Protein AF-A0A2V7RYQ0-F1 (afdb_monomer_lite)

Secondary structure (DSSP, 8-state):
-HHHH--EEEETTEEEE-TT--PPBHHHHHHHHT-HHHHHHTHHHHHHHHHHHTSPPPSS--EEEETTEEEE-TTB--S-S--SHHHHHH-HHHHHHHHHHHHHTT-GGG-HHHHHHHHHHHHTB-TTS-B--SS--SS-----GGGTTTS-S-S---GGGGGHHHHHHHHHHHHHTT------

pLDDT: mean 89.02, std 8.84, range [55.78, 97.0]

Structure (mmCIF, N/CA/C/O backbone):
data_AF-A0A2V7RYQ0-F1
#
_entry.id   AF-A0A2V7RYQ0-F1
#
loop_
_atom_site.group_PDB
_atom_site.id
_atom_site.type_symbol
_atom_site.label_atom_id
_atom_site.label_alt_id
_atom_site.label_comp_id
_atom_site.label_asym_id
_atom_site.label_entity_id
_atom_site.label_seq_id
_atom_site.pdbx_PDB_ins_code
_atom_site.Cartn_x
_atom_site.Cartn_y
_atom_site.Cartn_z
_atom_site.occupancy
_atom_site.B_iso_or_equiv
_atom_site.auth_seq_id
_atom_site.auth_comp_id
_atom_site.auth_asym_id
_atom_site.auth_atom_id
_atom_site.pdbx_PDB_model_num
ATOM 1 N N . SER A 1 1 ? -16.270 -11.313 12.997 1.00 60.50 1 SER A N 1
ATOM 2 C CA . SER A 1 1 ? -16.629 -10.659 14.274 1.00 60.50 1 SER A CA 1
ATOM 3 C C . SER A 1 1 ? -17.396 -9.378 13.971 1.00 60.50 1 SER A C 1
ATOM 5 O O . SER A 1 1 ? -17.003 -8.712 13.019 1.00 60.50 1 SER A O 1
ATOM 7 N N . PRO A 1 2 ? -18.445 -9.007 14.729 1.00 67.38 2 PRO A N 1
ATOM 8 C CA . PRO A 1 2 ? -19.157 -7.732 14.559 1.00 67.38 2 PRO A CA 1
ATOM 9 C C . PRO A 1 2 ? -18.231 -6.504 14.612 1.00 67.38 2 PRO A C 1
ATOM 11 O O . PRO A 1 2 ? -18.386 -5.572 13.826 1.00 67.38 2 PRO A O 1
ATOM 14 N N . LEU A 1 3 ? -17.196 -6.551 15.460 1.00 76.25 3 LEU A N 1
ATOM 15 C CA . LEU A 1 3 ? -16.181 -5.496 15.568 1.00 76.25 3 LEU A CA 1
ATOM 16 C C . LEU A 1 3 ? -15.276 -5.388 14.333 1.00 76.25 3 LEU A C 1
ATOM 18 O O . LEU A 1 3 ? -14.666 -4.349 14.130 1.00 76.25 3 LEU A O 1
ATOM 22 N N . ALA A 1 4 ? -15.209 -6.421 13.488 1.00 68.75 4 ALA A N 1
ATOM 23 C CA . ALA A 1 4 ? -14.485 -6.341 12.220 1.00 68.75 4 ALA A CA 1
ATOM 24 C C . ALA A 1 4 ? -15.243 -5.502 11.176 1.00 68.75 4 ALA A C 1
ATOM 26 O O . ALA A 1 4 ? -14.620 -4.909 10.310 1.00 68.75 4 ALA A O 1
ATOM 27 N N . GLN A 1 5 ? -16.578 -5.435 11.263 1.00 71.38 5 GLN A N 1
ATOM 28 C CA . GLN A 1 5 ? -17.409 -4.645 10.344 1.00 71.38 5 GLN A CA 1
ATOM 29 C C . GLN A 1 5 ? -17.643 -3.220 10.856 1.00 71.38 5 GLN A C 1
ATOM 31 O O . GLN A 1 5 ? -17.719 -2.279 10.071 1.00 71.38 5 GLN A O 1
ATOM 36 N N . LYS A 1 6 ? -17.770 -3.049 12.179 1.00 82.81 6 LYS A N 1
ATOM 37 C CA . LYS A 1 6 ? -17.970 -1.744 12.817 1.00 82.81 6 LYS A CA 1
ATOM 38 C C . LYS A 1 6 ? -17.040 -1.600 14.028 1.00 82.81 6 LYS A C 1
ATOM 40 O O . LYS A 1 6 ? -17.477 -1.816 15.157 1.00 82.81 6 LYS A O 1
ATOM 45 N N . PRO A 1 7 ? -15.764 -1.236 13.808 1.00 86.81 7 PRO A N 1
ATOM 46 C CA . PRO A 1 7 ? -14.763 -1.207 14.874 1.00 86.81 7 PRO A CA 1
ATOM 47 C C . PRO A 1 7 ? -14.865 0.025 15.784 1.00 86.81 7 PRO A C 1
ATOM 49 O O . PRO A 1 7 ? -14.178 0.084 16.799 1.00 86.81 7 PRO A O 1
ATOM 52 N N . PHE A 1 8 ? -15.694 1.016 15.438 1.00 91.06 8 PHE A N 1
ATOM 53 C CA . PHE A 1 8 ? -15.772 2.291 16.150 1.00 91.06 8 PHE A CA 1
ATOM 54 C C . PHE A 1 8 ? -16.901 2.341 17.184 1.00 91.06 8 PHE A C 1
ATOM 56 O O . PHE A 1 8 ? -18.050 1.989 16.900 1.00 91.06 8 PHE A O 1
ATOM 63 N N . LEU A 1 9 ? -16.579 2.893 18.351 1.00 91.31 9 LEU A N 1
ATOM 64 C CA . LEU A 1 9 ? -17.488 3.247 19.434 1.00 91.31 9 LEU A CA 1
ATOM 65 C C . LEU A 1 9 ? -17.523 4.767 19.598 1.00 91.31 9 LEU A C 1
ATOM 67 O O . LEU A 1 9 ? -16.533 5.461 19.364 1.00 91.31 9 LEU A O 1
ATOM 71 N N . ARG A 1 10 ? -18.668 5.298 20.028 1.00 91.06 10 ARG A N 1
ATOM 72 C CA . ARG A 1 10 ? -18.802 6.722 20.342 1.00 91.06 10 ARG A CA 1
ATOM 73 C C . ARG A 1 10 ? -18.459 6.959 21.810 1.00 91.06 10 ARG A C 1
ATOM 75 O O . ARG A 1 10 ? -19.122 6.410 22.685 1.00 91.06 10 ARG A O 1
ATOM 82 N N . VAL A 1 11 ? -17.474 7.815 22.071 1.00 88.62 11 VAL A N 1
ATOM 83 C CA . VAL A 1 11 ? -17.105 8.279 23.417 1.00 88.62 11 VAL A CA 1
ATOM 84 C C . VAL A 1 11 ? -17.207 9.801 23.436 1.00 88.62 11 VAL A C 1
ATOM 86 O O . VAL A 1 11 ? -16.431 10.507 22.791 1.00 88.62 11 VAL A O 1
ATOM 89 N N . GLY A 1 12 ? -18.219 10.318 24.136 1.00 87.00 12 GLY A N 1
ATOM 90 C CA . GLY A 1 12 ? -18.562 11.739 24.088 1.00 87.00 12 GLY A CA 1
ATOM 91 C C . GLY A 1 12 ? -18.877 12.191 22.656 1.00 87.00 12 GLY A C 1
ATOM 92 O O . GLY A 1 12 ? -19.824 11.706 22.028 1.00 87.00 12 GLY A O 1
ATOM 93 N N . ASN A 1 13 ? -18.068 13.117 22.135 1.00 86.56 13 ASN A N 1
ATOM 94 C CA . ASN A 1 13 ? -18.220 13.655 20.781 1.00 86.56 13 ASN A CA 1
ATOM 95 C C . ASN A 1 13 ? -17.239 13.066 19.749 1.00 86.56 13 ASN A C 1
ATOM 97 O O . ASN A 1 13 ? -17.195 13.540 18.617 1.00 86.56 13 ASN A O 1
ATOM 101 N N . GLN A 1 14 ? -16.448 12.054 20.115 1.00 87.38 14 GLN A N 1
ATOM 102 C CA . GLN A 1 14 ? -15.476 11.420 19.220 1.00 87.38 14 GLN A CA 1
ATOM 103 C C . GLN A 1 14 ? -15.831 9.954 18.956 1.00 87.38 14 GLN A C 1
ATOM 105 O O . GLN A 1 14 ? -16.448 9.283 19.787 1.00 87.38 14 GLN A O 1
ATOM 110 N N . HIS A 1 15 ? -15.441 9.464 17.779 1.00 92.12 15 HIS A N 1
ATOM 111 C CA . HIS A 1 15 ? -15.461 8.040 17.457 1.00 92.12 15 HIS A CA 1
ATOM 112 C C . HIS A 1 15 ? -14.058 7.485 17.681 1.00 92.12 15 HIS A C 1
ATOM 114 O O . HIS A 1 15 ? -13.100 8.005 17.118 1.00 92.12 15 HIS A O 1
ATOM 120 N N . VAL A 1 16 ? -13.952 6.448 18.504 1.00 93.94 16 VAL A N 1
ATOM 121 C CA . VAL A 1 16 ? -12.692 5.768 18.818 1.00 93.94 16 VAL A CA 1
ATOM 122 C C . VAL A 1 16 ? -12.822 4.295 18.466 1.00 93.94 16 VAL A C 1
ATOM 124 O O . VAL A 1 16 ? -13.919 3.737 18.519 1.00 93.94 16 VAL A O 1
ATOM 127 N N . LEU A 1 17 ? -11.722 3.655 18.099 1.00 93.56 17 LEU A N 1
ATOM 128 C CA . LEU A 1 17 ? -11.678 2.208 17.946 1.00 93.56 17 LEU A CA 1
ATOM 129 C C . LEU A 1 17 ? -11.989 1.548 19.295 1.00 93.56 17 LEU A C 1
ATOM 131 O O . LEU A 1 17 ? -11.486 1.981 20.337 1.00 93.56 17 LEU A O 1
ATOM 135 N N . ALA A 1 18 ? -12.820 0.506 19.270 1.00 90.94 18 ALA A N 1
ATOM 136 C CA . ALA A 1 18 ? -13.069 -0.325 20.440 1.00 90.94 18 ALA A CA 1
ATOM 137 C C . ALA A 1 18 ? -11.752 -0.908 20.969 1.00 90.94 18 ALA A C 1
ATOM 139 O O . ALA A 1 18 ? -10.848 -1.205 20.187 1.00 90.94 18 ALA A O 1
ATOM 140 N N . ALA A 1 19 ? -11.646 -1.100 22.285 1.00 86.56 19 ALA A N 1
ATOM 141 C CA . ALA A 1 19 ? -10.434 -1.654 22.893 1.00 86.56 19 ALA A CA 1
ATOM 142 C C . ALA A 1 19 ? -10.159 -3.085 22.399 1.00 86.56 19 ALA A C 1
ATOM 144 O O . ALA A 1 19 ? -9.016 -3.467 22.170 1.00 86.56 19 ALA A O 1
ATOM 145 N N . GLU A 1 20 ? -11.230 -3.839 22.156 1.00 87.44 20 GLU A N 1
ATOM 146 C CA . GLU A 1 20 ? -11.201 -5.195 21.601 1.00 87.44 20 GLU A CA 1
ATOM 147 C C . GLU A 1 20 ? -11.144 -5.231 20.062 1.00 87.44 20 GLU A C 1
ATOM 149 O O . GLU A 1 20 ? -11.082 -6.312 19.469 1.00 87.44 20 GLU A O 1
ATOM 154 N N . ALA A 1 21 ? -11.151 -4.078 19.382 1.00 89.19 21 ALA A N 1
ATOM 155 C CA . ALA A 1 21 ? -10.884 -4.048 17.950 1.00 89.19 21 ALA A CA 1
ATOM 156 C C . ALA A 1 21 ? -9.391 -4.308 17.707 1.00 89.19 21 ALA A C 1
ATOM 158 O O . ALA A 1 21 ? -8.535 -3.535 18.131 1.00 89.19 21 ALA A O 1
ATOM 159 N N . ALA A 1 22 ? -9.093 -5.381 16.973 1.00 89.31 22 ALA A N 1
ATOM 160 C CA . ALA A 1 22 ? -7.736 -5.781 16.613 1.00 89.31 22 ALA A CA 1
ATOM 161 C C . ALA A 1 22 ? -7.540 -5.785 15.083 1.00 89.31 22 ALA A C 1
ATOM 163 O O . ALA A 1 22 ? -7.357 -6.853 14.491 1.00 89.31 22 ALA A O 1
ATOM 164 N N . PRO A 1 23 ? -7.639 -4.623 14.405 1.00 93.31 23 PRO A N 1
ATOM 165 C CA . PRO A 1 23 ? -7.276 -4.540 12.997 1.00 93.31 23 PRO A CA 1
ATOM 166 C C . PRO A 1 23 ? -5.775 -4.834 12.822 1.00 93.31 23 PRO A C 1
ATOM 168 O O . PRO A 1 23 ? -4.984 -4.581 13.736 1.00 93.31 23 PRO A O 1
ATOM 171 N N . PRO A 1 24 ? -5.356 -5.360 11.661 1.00 95.56 24 PRO A N 1
ATOM 172 C CA . PRO A 1 24 ? -3.949 -5.612 11.397 1.00 95.56 24 PRO A CA 1
ATOM 173 C C . PRO A 1 24 ? -3.160 -4.300 11.411 1.00 95.56 24 PRO A C 1
ATOM 175 O O . PRO A 1 24 ? -3.629 -3.265 10.935 1.00 95.56 24 PRO A O 1
ATOM 178 N N . SER A 1 25 ? -1.935 -4.350 11.925 1.00 95.75 25 SER A N 1
ATOM 179 C CA . SER A 1 25 ? -0.981 -3.257 11.767 1.00 95.75 25 SER A CA 1
ATOM 180 C C . SER A 1 25 ? -0.166 -3.431 10.493 1.00 95.75 25 SER A C 1
ATOM 182 O O . SER A 1 25 ? 0.070 -4.560 10.060 1.00 95.75 25 SER A O 1
ATOM 184 N N . VAL A 1 26 ? 0.354 -2.339 9.935 1.00 95.31 26 VAL A N 1
ATOM 185 C CA . VAL A 1 26 ? 1.302 -2.401 8.813 1.00 95.31 26 VAL A CA 1
ATOM 186 C C . VAL A 1 26 ? 2.512 -3.276 9.157 1.00 95.31 26 VAL A C 1
ATOM 188 O O . VAL A 1 26 ? 2.971 -4.039 8.320 1.00 95.31 26 VAL A O 1
ATOM 191 N N . HIS A 1 27 ? 2.965 -3.274 10.415 1.00 94.56 27 HIS A N 1
ATOM 192 C CA . HIS A 1 27 ? 4.047 -4.141 10.884 1.00 94.56 27 HIS A CA 1
ATOM 193 C C . HIS A 1 27 ? 3.681 -5.628 10.808 1.00 94.56 27 HIS A C 1
ATOM 195 O O . HIS A 1 27 ? 4.487 -6.434 10.344 1.00 94.56 27 HIS A O 1
ATOM 201 N N . ALA A 1 28 ? 2.463 -5.992 11.222 1.00 95.62 28 ALA A N 1
ATOM 202 C CA . ALA A 1 28 ? 1.971 -7.362 11.118 1.00 95.62 28 ALA A CA 1
ATOM 203 C C . ALA A 1 28 ? 1.832 -7.791 9.652 1.00 95.62 28 ALA A C 1
ATOM 205 O O . ALA A 1 28 ? 2.246 -8.894 9.297 1.00 95.62 28 ALA A O 1
ATOM 206 N N . LEU A 1 29 ? 1.317 -6.909 8.788 1.00 96.44 29 LEU A N 1
ATOM 207 C CA . LEU A 1 29 ? 1.247 -7.161 7.348 1.00 96.44 29 LEU A CA 1
ATOM 208 C C . LEU A 1 29 ? 2.640 -7.399 6.760 1.00 96.44 29 LEU A C 1
ATOM 210 O O . LEU A 1 29 ? 2.830 -8.372 6.031 1.00 96.44 29 LEU A O 1
ATOM 214 N N . THR A 1 30 ? 3.614 -6.554 7.105 1.00 95.00 30 THR A N 1
ATOM 215 C CA . THR A 1 30 ? 5.001 -6.691 6.645 1.00 95.00 30 THR A CA 1
ATOM 216 C C . THR A 1 30 ? 5.587 -8.015 7.103 1.00 95.00 30 THR A C 1
ATOM 218 O O . THR A 1 30 ? 6.111 -8.760 6.283 1.00 95.00 30 THR A O 1
ATOM 221 N N . MET A 1 31 ? 5.442 -8.364 8.380 1.00 95.44 31 MET A N 1
ATOM 222 C CA . MET A 1 31 ? 5.911 -9.647 8.902 1.00 95.44 31 MET A CA 1
ATOM 223 C C . MET A 1 31 ? 5.321 -10.828 8.111 1.00 95.44 31 MET A C 1
ATOM 225 O O . MET A 1 31 ? 6.066 -11.674 7.618 1.00 95.44 31 MET A O 1
ATOM 229 N N . LEU A 1 32 ? 3.998 -10.853 7.916 1.00 96.31 32 LEU A N 1
ATOM 230 C CA . LEU A 1 32 ? 3.309 -11.919 7.179 1.00 96.31 32 LEU A CA 1
ATOM 231 C C . LEU A 1 32 ? 3.738 -11.999 5.708 1.00 96.31 32 LEU A C 1
ATOM 233 O O . LEU A 1 32 ? 3.874 -13.095 5.159 1.00 96.31 32 LEU A O 1
ATOM 237 N N . ALA A 1 33 ? 3.988 -10.856 5.067 1.00 95.25 33 ALA A N 1
ATOM 238 C CA . ALA A 1 33 ? 4.446 -10.790 3.681 1.00 95.25 33 ALA A CA 1
ATOM 239 C C . ALA A 1 33 ? 5.768 -11.551 3.463 1.00 95.25 33 ALA A C 1
ATOM 241 O O . ALA A 1 33 ? 5.955 -12.165 2.408 1.00 95.25 33 ALA A O 1
ATOM 242 N N . TYR A 1 34 ? 6.639 -11.582 4.477 1.00 94.19 34 TYR A N 1
ATOM 243 C CA . TYR A 1 34 ? 7.923 -12.291 4.460 1.00 94.19 34 TYR A CA 1
ATOM 244 C C . TYR A 1 34 ? 7.882 -13.698 5.089 1.00 94.19 34 TYR A C 1
ATOM 246 O O . TYR A 1 34 ? 8.918 -14.348 5.190 1.00 94.19 34 TYR A O 1
ATOM 254 N N . MET A 1 35 ? 6.701 -14.217 5.449 1.00 95.50 35 MET A N 1
ATOM 255 C CA . MET A 1 35 ? 6.519 -15.562 6.021 1.00 95.50 35 MET A CA 1
ATOM 256 C C . MET A 1 35 ? 5.681 -16.470 5.096 1.00 95.50 35 MET A C 1
ATOM 258 O O . MET A 1 35 ? 4.524 -16.767 5.392 1.00 95.50 35 MET A O 1
ATOM 262 N N . PRO A 1 36 ? 6.215 -16.925 3.944 1.00 91.88 36 PRO A N 1
ATOM 263 C CA . PRO A 1 36 ? 5.439 -17.679 2.952 1.00 91.88 36 PRO A CA 1
ATOM 264 C C . PRO A 1 36 ? 4.891 -19.021 3.466 1.00 91.88 36 PRO A C 1
ATOM 266 O O . PRO A 1 36 ? 3.776 -19.392 3.100 1.00 91.88 36 PRO A O 1
ATOM 269 N N . LEU A 1 37 ? 5.627 -19.724 4.337 1.00 93.06 37 LEU A N 1
ATOM 270 C CA . LEU A 1 37 ? 5.167 -20.986 4.934 1.00 93.06 37 LEU A CA 1
ATOM 271 C C . LEU A 1 37 ? 3.921 -20.765 5.800 1.00 93.06 37 LEU A C 1
ATOM 273 O O . LEU A 1 37 ? 2.894 -21.393 5.562 1.00 93.06 37 LEU A O 1
ATOM 277 N N . PHE A 1 38 ? 3.964 -19.768 6.691 1.00 93.31 38 PHE A N 1
ATOM 278 C CA . PHE A 1 38 ? 2.822 -19.387 7.527 1.00 93.31 38 PHE A CA 1
ATOM 279 C C . PHE A 1 38 ? 1.582 -19.060 6.686 1.00 93.31 38 PHE A C 1
ATOM 281 O O . PHE A 1 38 ? 0.478 -19.513 6.972 1.00 93.31 38 PHE A O 1
ATOM 288 N N . ARG A 1 39 ? 1.752 -18.293 5.603 1.00 93.62 39 ARG A N 1
ATOM 289 C CA . ARG A 1 39 ? 0.635 -17.936 4.714 1.00 93.62 39 ARG A CA 1
ATOM 290 C C . ARG A 1 39 ? 0.021 -19.147 4.014 1.00 93.62 39 ARG A C 1
ATOM 292 O O . ARG A 1 39 ? -1.182 -19.145 3.771 1.00 93.62 39 ARG A O 1
ATOM 299 N N . THR A 1 40 ? 0.837 -20.150 3.697 1.00 91.50 40 THR A N 1
ATOM 300 C CA . THR A 1 40 ? 0.383 -21.396 3.063 1.00 91.50 40 THR A CA 1
ATOM 301 C C . THR A 1 40 ? -0.418 -22.244 4.052 1.00 91.50 40 THR A C 1
ATOM 303 O O . THR A 1 40 ? -1.485 -22.747 3.711 1.00 91.50 40 THR A O 1
ATOM 306 N N . GLU A 1 41 ? 0.051 -22.342 5.295 1.00 95.62 41 GLU A N 1
ATOM 307 C CA . GLU A 1 41 ? -0.623 -23.081 6.370 1.00 95.62 41 GLU A CA 1
ATOM 308 C C . GLU A 1 41 ? -1.934 -22.407 6.812 1.00 95.62 41 GLU A C 1
ATOM 310 O O . GLU A 1 41 ? -2.907 -23.085 7.142 1.00 95.62 41 GLU A O 1
ATOM 315 N N . HIS A 1 42 ? -2.000 -21.074 6.756 1.00 95.44 42 HIS A N 1
ATOM 316 C CA . HIS A 1 42 ? -3.129 -20.277 7.247 1.00 95.44 42 HIS A CA 1
ATOM 317 C C . HIS A 1 42 ? -3.929 -19.575 6.135 1.00 95.44 42 HIS A C 1
ATOM 319 O O . HIS A 1 42 ? -4.310 -18.409 6.275 1.00 95.44 42 HIS A O 1
ATOM 325 N N . HIS A 1 43 ? -4.221 -20.278 5.037 1.00 93.00 43 HIS A N 1
ATOM 326 C CA . HIS A 1 43 ? -4.927 -19.720 3.872 1.00 93.00 43 HIS A CA 1
ATOM 327 C C . HIS A 1 43 ? -6.271 -19.041 4.213 1.00 93.00 43 HIS A C 1
ATOM 329 O O . HIS A 1 43 ? -6.510 -17.918 3.772 1.00 93.00 43 HIS A O 1
ATOM 335 N N . ASP A 1 44 ? -7.101 -19.641 5.074 1.00 95.62 44 ASP A N 1
ATOM 336 C CA . ASP A 1 44 ? -8.382 -19.055 5.506 1.00 95.62 44 ASP A CA 1
ATOM 337 C C . ASP A 1 44 ? -8.212 -17.693 6.197 1.00 95.62 44 ASP A C 1
ATOM 339 O O . ASP A 1 44 ? -9.008 -16.766 6.015 1.00 95.62 44 ASP A O 1
ATOM 343 N N . ALA A 1 45 ? -7.167 -17.556 7.019 1.00 94.25 45 ALA A N 1
ATOM 344 C CA . ALA A 1 45 ? -6.857 -16.296 7.683 1.00 94.25 45 ALA A CA 1
ATOM 345 C C . ALA A 1 45 ? -6.368 -15.254 6.668 1.00 94.25 45 ALA A C 1
ATOM 347 O O . ALA A 1 45 ? -6.760 -14.088 6.749 1.00 94.25 45 ALA A O 1
ATOM 348 N N . MET A 1 46 ? -5.577 -15.682 5.680 1.00 96.25 46 MET A N 1
ATOM 349 C CA . MET A 1 46 ? -5.122 -14.830 4.582 1.00 96.25 46 MET A CA 1
ATOM 350 C C . MET A 1 46 ? -6.279 -14.345 3.703 1.00 96.25 46 MET A C 1
ATOM 352 O O . MET A 1 46 ? -6.277 -13.188 3.287 1.00 96.25 46 MET A O 1
ATOM 356 N N . ASP A 1 47 ? -7.303 -15.166 3.480 1.00 95.69 47 ASP A N 1
ATOM 357 C CA . ASP A 1 47 ? -8.495 -14.762 2.731 1.00 95.69 47 ASP A CA 1
ATOM 358 C C . ASP A 1 47 ? -9.340 -13.733 3.482 1.00 95.69 47 ASP A C 1
ATOM 360 O O . ASP A 1 47 ? -9.779 -12.740 2.895 1.00 95.69 47 ASP A O 1
ATOM 364 N N . ARG A 1 48 ? -9.513 -13.902 4.797 1.00 94.69 48 ARG A N 1
ATOM 365 C CA . ARG A 1 48 ? -10.165 -12.881 5.636 1.00 94.69 48 ARG A CA 1
ATOM 366 C C . ARG A 1 48 ? -9.365 -11.585 5.662 1.00 94.69 48 ARG A C 1
ATOM 368 O O . ARG A 1 48 ? -9.952 -10.506 5.622 1.00 94.69 48 ARG A O 1
ATOM 375 N N . LEU A 1 49 ? -8.037 -11.682 5.705 1.00 95.69 49 LEU A N 1
ATOM 376 C CA . LEU A 1 49 ? -7.168 -10.515 5.648 1.00 95.69 49 LEU A CA 1
ATOM 377 C C . LEU A 1 49 ? -7.304 -9.788 4.306 1.00 95.69 49 LEU A C 1
ATOM 379 O O . LEU A 1 49 ? -7.466 -8.572 4.290 1.00 95.69 49 LEU A O 1
ATOM 383 N N . HIS A 1 50 ? -7.320 -10.520 3.191 1.00 96.62 50 HIS A N 1
ATOM 384 C CA . HIS A 1 50 ? -7.573 -9.951 1.868 1.00 96.62 50 HIS A CA 1
ATOM 385 C C . HIS A 1 50 ? -8.919 -9.213 1.811 1.00 96.62 50 HIS A C 1
ATOM 387 O O . HIS A 1 50 ? -8.983 -8.081 1.327 1.00 96.62 50 HIS A O 1
ATOM 393 N N . GLN A 1 51 ? -9.982 -9.824 2.345 1.00 95.00 51 GLN A N 1
ATOM 394 C CA . GLN A 1 51 ? -11.304 -9.198 2.427 1.00 95.00 51 GLN A CA 1
ATOM 395 C C . GLN A 1 51 ? -11.292 -7.927 3.280 1.00 95.00 51 GLN A C 1
ATOM 397 O O . GLN A 1 51 ? -11.957 -6.964 2.918 1.00 95.00 51 GLN A O 1
ATOM 402 N N . HIS A 1 52 ? -10.554 -7.907 4.394 1.00 94.31 52 HIS A N 1
ATOM 403 C CA . HIS A 1 52 ? -10.408 -6.722 5.247 1.00 94.31 52 HIS A CA 1
ATOM 404 C C . HIS A 1 52 ? -9.676 -5.589 4.520 1.00 94.31 52 HIS A C 1
ATOM 406 O O . HIS A 1 52 ? -10.171 -4.470 4.465 1.00 94.31 52 HIS A O 1
ATOM 412 N N . LEU A 1 53 ? -8.531 -5.884 3.898 1.00 95.31 53 LEU A N 1
ATOM 413 C CA . LEU A 1 53 ? -7.706 -4.877 3.219 1.00 95.31 53 LEU A CA 1
ATOM 414 C C . LEU A 1 53 ? -8.319 -4.350 1.918 1.00 95.31 53 LEU A C 1
ATOM 416 O O . LEU A 1 53 ? -7.933 -3.282 1.465 1.00 95.31 53 LEU A O 1
ATOM 420 N N . SER A 1 54 ? -9.262 -5.077 1.316 1.00 94.50 54 SER A N 1
ATOM 421 C CA . SER A 1 54 ? -9.949 -4.639 0.092 1.00 94.50 54 SER A CA 1
ATOM 422 C C . SER A 1 54 ? -11.168 -3.749 0.365 1.00 94.50 54 SER A C 1
ATOM 424 O O . SER A 1 54 ? -11.813 -3.286 -0.574 1.00 94.50 54 SER A O 1
ATOM 426 N N . GLN A 1 55 ? -11.530 -3.529 1.632 1.00 92.56 55 GLN A N 1
ATOM 427 C CA . GLN A 1 55 ? -12.646 -2.655 1.994 1.00 92.56 55 GLN A CA 1
ATOM 428 C C . GLN A 1 55 ? -12.266 -1.183 1.860 1.00 92.56 55 GLN A C 1
ATOM 430 O O . GLN A 1 55 ? -11.113 -0.798 2.034 1.00 92.56 55 GLN A O 1
ATOM 435 N N . ALA A 1 56 ? -13.262 -0.337 1.599 1.00 91.38 56 ALA A N 1
ATOM 436 C CA . ALA A 1 56 ? -13.060 1.103 1.592 1.00 91.38 56 ALA A CA 1
ATOM 437 C C . ALA A 1 56 ? -12.600 1.598 2.971 1.00 91.38 56 ALA A C 1
ATOM 439 O O . ALA A 1 56 ? -13.134 1.180 4.001 1.00 91.38 56 ALA A O 1
ATOM 440 N N . LEU A 1 57 ? -11.644 2.529 2.976 1.00 90.25 57 LEU A N 1
ATOM 441 C CA . LEU A 1 57 ? -11.153 3.128 4.207 1.00 90.25 57 LEU A CA 1
ATOM 442 C C . LEU A 1 57 ? -12.298 3.840 4.958 1.00 90.25 57 LEU A C 1
ATOM 444 O O . LEU A 1 57 ? -13.038 4.624 4.348 1.00 90.25 57 LEU A O 1
ATOM 448 N N . PRO A 1 58 ? -12.449 3.621 6.275 1.00 90.38 58 PRO A N 1
ATOM 449 C CA . PRO A 1 58 ? -13.345 4.426 7.090 1.00 90.38 58 PRO A CA 1
ATOM 450 C C . PRO A 1 58 ? -12.971 5.910 7.040 1.00 90.38 58 PRO A C 1
ATOM 452 O O . PRO A 1 58 ? -11.809 6.272 6.880 1.00 90.38 58 PRO A O 1
ATOM 455 N N . ARG A 1 59 ? -13.964 6.786 7.227 1.00 89.19 59 ARG A N 1
ATOM 456 C CA . ARG A 1 59 ? -13.730 8.241 7.311 1.00 89.19 59 ARG A CA 1
ATOM 457 C C . ARG A 1 59 ? -13.142 8.670 8.655 1.00 89.19 59 ARG A C 1
ATOM 459 O O . ARG A 1 59 ? -12.682 9.797 8.780 1.00 89.19 59 ARG A O 1
ATOM 466 N N . GLN A 1 60 ? -13.266 7.822 9.670 1.00 91.56 60 GLN A N 1
ATOM 467 C CA . GLN A 1 60 ? -12.785 8.077 11.018 1.00 91.56 60 GLN A CA 1
ATOM 468 C C . GLN A 1 60 ? -11.312 7.697 11.137 1.00 91.56 60 GLN A C 1
ATOM 470 O O . GLN A 1 60 ? -10.911 6.620 10.696 1.00 91.56 60 GLN A O 1
ATOM 475 N N . ASP A 1 61 ? -10.542 8.550 11.807 1.00 90.81 61 ASP A N 1
ATOM 476 C CA . ASP A 1 61 ? -9.139 8.279 12.093 1.00 90.81 61 ASP A CA 1
ATOM 477 C C . ASP A 1 61 ? -8.979 7.084 13.049 1.00 90.81 61 ASP A C 1
ATOM 479 O O . ASP A 1 61 ? -9.802 6.890 13.956 1.00 90.81 61 ASP A O 1
ATOM 483 N N . PRO A 1 62 ? -7.904 6.289 12.904 1.00 93.25 62 PRO A N 1
ATOM 484 C CA . PRO A 1 62 ? -7.602 5.194 13.813 1.00 93.25 62 PRO A CA 1
ATOM 485 C C . PRO A 1 62 ? -7.098 5.759 15.146 1.00 93.25 62 PRO A C 1
ATOM 487 O O . PRO A 1 62 ? -5.899 5.871 15.377 1.00 93.25 62 PRO A O 1
ATOM 490 N N . VAL A 1 63 ? -8.008 6.143 16.036 1.00 95.31 63 VAL A N 1
ATOM 491 C CA . VAL A 1 63 ? -7.688 6.608 17.393 1.00 95.31 63 VAL A CA 1
ATOM 492 C C . VAL A 1 63 ? -8.242 5.640 18.433 1.00 95.31 63 VAL A C 1
ATOM 494 O O . VAL A 1 63 ? -9.319 5.074 18.251 1.00 95.31 63 VAL A O 1
ATOM 497 N N . GLN A 1 64 ? -7.529 5.452 19.539 1.00 93.25 64 GLN A N 1
ATOM 498 C CA . GLN A 1 64 ? -7.959 4.621 20.667 1.00 93.25 64 GLN A CA 1
ATOM 499 C C . GLN A 1 64 ? -7.985 5.428 21.965 1.00 93.25 64 GLN A C 1
ATOM 501 O O . GLN A 1 64 ? -7.207 6.364 22.151 1.00 93.25 64 GLN A O 1
ATOM 506 N N . LEU A 1 65 ? -8.883 5.057 22.879 1.00 93.06 65 LEU A N 1
ATOM 507 C CA . LEU A 1 65 ? -8.934 5.632 24.218 1.00 93.06 65 LEU A CA 1
ATOM 508 C C . LEU A 1 65 ? -8.025 4.833 25.161 1.00 93.06 65 LEU A C 1
ATOM 510 O O . LEU A 1 65 ? -8.343 3.709 25.542 1.00 93.06 65 LEU A O 1
ATOM 514 N N . CYS A 1 66 ? -6.914 5.432 25.577 1.00 90.62 66 CYS A N 1
ATOM 515 C CA . CYS A 1 66 ? -6.007 4.874 26.576 1.00 90.62 66 CYS A CA 1
ATOM 516 C C . CYS A 1 66 ? -6.258 5.569 27.921 1.00 90.62 66 CYS A C 1
ATOM 518 O O . CYS A 1 66 ? -5.809 6.695 28.164 1.00 90.62 66 CYS A O 1
ATOM 520 N N . GLY A 1 67 ? -7.031 4.918 28.794 1.00 89.06 67 GLY A N 1
ATOM 521 C CA . GLY A 1 67 ? -7.499 5.519 30.043 1.00 89.06 67 GLY A CA 1
ATOM 522 C C . GLY A 1 67 ? -8.439 6.696 29.770 1.00 89.06 67 GLY A C 1
ATOM 523 O O . GLY A 1 67 ? -9.592 6.498 29.405 1.00 89.06 67 GLY A O 1
ATOM 524 N N . LYS A 1 68 ? -7.945 7.928 29.940 1.00 89.06 68 LYS A N 1
ATOM 525 C CA . LYS A 1 68 ? -8.698 9.170 29.662 1.00 89.06 68 LYS A CA 1
ATOM 526 C C . LYS A 1 68 ? -8.207 9.922 28.421 1.00 89.06 68 LYS A C 1
ATOM 528 O O . LYS A 1 68 ? -8.764 10.966 28.093 1.00 89.06 68 LYS A O 1
ATOM 533 N N . LYS A 1 69 ? -7.151 9.437 27.760 1.00 92.81 69 LYS A N 1
ATOM 534 C CA . LYS A 1 69 ? -6.501 10.136 26.647 1.00 92.81 69 LYS A CA 1
ATOM 535 C C . LYS A 1 69 ? -6.786 9.431 25.329 1.00 92.81 69 LYS A C 1
ATOM 537 O O . LYS A 1 69 ? -6.605 8.223 25.217 1.00 92.81 69 LYS A O 1
ATOM 542 N N . VAL A 1 70 ? -7.196 10.207 24.333 1.00 93.94 70 VAL A N 1
ATOM 543 C CA . VAL A 1 70 ? -7.357 9.733 22.958 1.00 93.94 70 VAL A CA 1
ATOM 544 C C . VAL A 1 70 ? -5.991 9.774 22.282 1.00 93.94 70 VAL A C 1
ATOM 546 O O . VAL A 1 70 ? -5.330 10.815 22.272 1.00 93.94 70 VAL A O 1
ATOM 549 N N . MET A 1 71 ? -5.554 8.627 21.774 1.00 94.56 71 MET A N 1
ATOM 550 C CA . MET A 1 71 ? -4.233 8.421 21.190 1.00 94.56 71 MET A CA 1
ATOM 551 C C . MET A 1 71 ? -4.368 7.964 19.733 1.00 94.56 71 MET A C 1
ATOM 553 O O . MET A 1 71 ? -5.141 7.041 19.466 1.00 94.56 71 MET A O 1
ATOM 557 N N . PRO A 1 72 ? -3.636 8.577 18.786 1.00 94.62 72 PRO A N 1
ATOM 558 C CA . PRO A 1 72 ? -3.609 8.117 17.404 1.00 94.62 72 PRO A CA 1
ATOM 559 C C . PRO A 1 72 ? -2.864 6.787 17.282 1.00 94.62 72 PRO A C 1
ATOM 561 O O . PRO A 1 72 ? -1.846 6.570 17.938 1.00 94.62 72 PRO A O 1
ATOM 564 N N . GLN A 1 73 ? -3.359 5.927 16.399 1.00 94.44 73 GLN A N 1
ATOM 565 C CA . GLN A 1 73 ? -2.812 4.614 16.074 1.00 94.44 73 GLN A CA 1
ATOM 566 C C . GLN A 1 73 ? -2.499 4.536 14.568 1.00 94.44 73 GLN A C 1
ATOM 568 O O . GLN A 1 73 ? -3.142 3.783 13.835 1.00 94.44 73 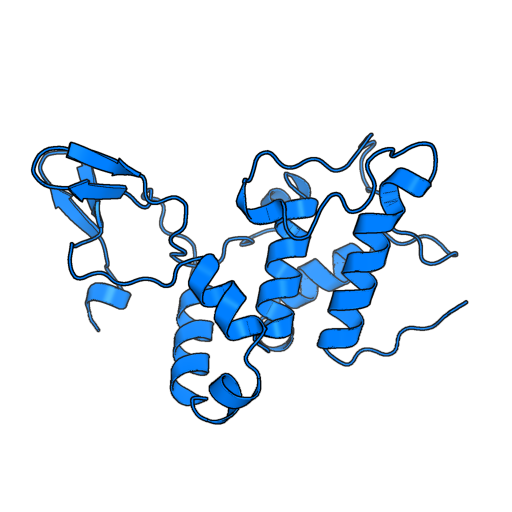GLN A O 1
ATOM 573 N N . PRO A 1 74 ? -1.514 5.315 14.075 1.00 92.50 74 PRO A N 1
ATOM 574 C CA . PRO A 1 74 ? -1.242 5.456 12.638 1.00 92.50 74 PRO A CA 1
ATOM 575 C C . PRO A 1 74 ? -0.764 4.161 11.968 1.00 92.50 74 PRO A C 1
ATOM 577 O O . PRO A 1 74 ? -0.815 4.039 10.752 1.00 92.50 74 PRO A O 1
ATOM 580 N N . HIS A 1 75 ? -0.315 3.187 12.759 1.00 93.62 75 HIS A N 1
ATOM 581 C CA . HIS A 1 75 ? 0.163 1.898 12.275 1.00 93.62 75 HIS A CA 1
ATOM 582 C C . HIS A 1 75 ? -0.967 0.910 11.949 1.00 93.62 75 HIS A C 1
ATOM 584 O O . HIS A 1 75 ? -0.683 -0.142 11.377 1.00 93.62 75 HIS A O 1
ATOM 590 N N . LEU A 1 76 ? -2.213 1.182 12.357 1.00 95.19 76 LEU A N 1
ATOM 591 C CA . LEU A 1 76 ? -3.351 0.291 12.126 1.00 95.19 76 LEU A CA 1
ATOM 592 C C . LEU A 1 76 ? -3.931 0.488 10.728 1.00 95.19 76 LEU A C 1
ATOM 594 O O . LEU A 1 76 ? -4.121 1.611 10.267 1.00 95.19 76 LEU A O 1
ATOM 598 N N . VAL A 1 77 ? -4.271 -0.623 10.081 1.00 95.25 77 VAL A N 1
ATOM 599 C CA . VAL A 1 77 ? -4.808 -0.640 8.722 1.00 95.25 77 VAL A CA 1
ATOM 600 C C . VAL A 1 77 ? -6.269 -1.065 8.753 1.00 95.25 77 VAL A C 1
ATOM 602 O O . VAL A 1 77 ? -6.617 -2.193 9.112 1.00 95.25 77 VAL A O 1
ATOM 605 N N . LEU A 1 78 ? -7.144 -0.136 8.375 1.00 94.31 78 LEU A N 1
ATOM 606 C CA . LEU A 1 78 ? -8.597 -0.301 8.463 1.00 94.31 78 LEU A CA 1
ATOM 607 C C . LEU A 1 78 ? -9.271 -0.635 7.122 1.00 94.31 78 LEU A C 1
ATOM 609 O O . LEU A 1 78 ? -10.489 -0.759 7.084 1.00 94.31 78 LEU A O 1
ATOM 613 N N . GLY A 1 79 ? -8.501 -0.756 6.042 1.00 94.19 79 GLY A N 1
ATOM 614 C CA . GLY A 1 79 ? -9.001 -1.005 4.692 1.00 94.19 79 GLY A CA 1
ATOM 615 C C . GLY A 1 79 ? -7.927 -0.721 3.644 1.00 94.19 79 GLY A C 1
ATOM 616 O O . GLY A 1 79 ? -6.733 -0.747 3.956 1.00 94.19 79 GLY A O 1
ATOM 617 N N . ASP A 1 80 ? -8.359 -0.423 2.423 1.00 94.19 80 ASP A N 1
ATOM 618 C CA . ASP A 1 80 ? -7.484 -0.113 1.296 1.00 94.19 80 ASP A CA 1
ATOM 619 C C . ASP A 1 80 ? -6.846 1.271 1.465 1.00 94.19 80 ASP A C 1
ATOM 621 O O . ASP A 1 80 ? -7.534 2.297 1.472 1.00 94.19 80 ASP A O 1
ATOM 625 N N . LEU A 1 81 ? -5.516 1.295 1.590 1.00 94.06 81 LEU A N 1
ATOM 626 C CA . LEU A 1 81 ? -4.726 2.523 1.697 1.00 94.06 81 LEU A CA 1
ATOM 627 C C . LEU A 1 81 ? -4.439 3.173 0.333 1.00 94.06 81 LEU A C 1
ATOM 629 O O . LEU A 1 81 ? -3.983 4.315 0.303 1.00 94.06 81 LEU A O 1
ATOM 633 N N . LEU A 1 82 ? -4.741 2.498 -0.786 1.00 94.25 82 LEU A N 1
ATOM 634 C CA . LEU A 1 82 ? -4.648 3.035 -2.151 1.00 94.25 82 LEU A CA 1
ATOM 635 C C . LEU A 1 82 ? -5.989 2.924 -2.909 1.00 94.25 82 LEU A C 1
ATOM 637 O O . LEU A 1 82 ? -6.067 2.297 -3.969 1.00 94.25 82 LEU A O 1
ATOM 641 N N . PRO A 1 83 ? -7.058 3.589 -2.433 1.00 88.69 83 PRO A N 1
ATOM 642 C CA . PRO A 1 83 ? -8.393 3.428 -3.007 1.00 88.69 83 PRO A CA 1
ATOM 643 C C . PRO A 1 83 ? -8.543 4.047 -4.404 1.00 88.69 83 PRO A C 1
ATOM 645 O O . PRO A 1 83 ? -9.503 3.751 -5.110 1.00 88.69 83 PRO A O 1
ATOM 648 N N .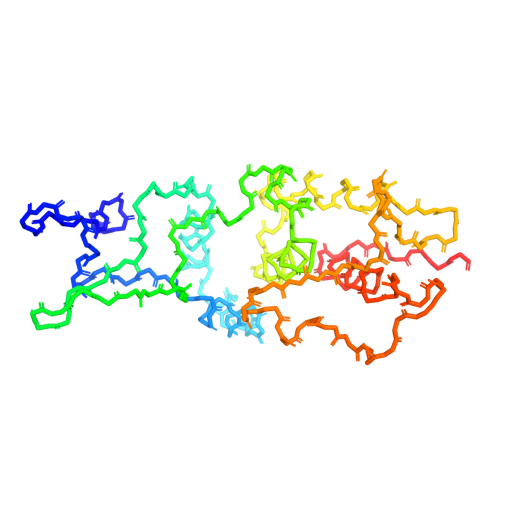 ASN A 1 84 ? -7.657 4.966 -4.800 1.00 89.44 84 ASN A N 1
ATOM 649 C CA . ASN A 1 84 ? -7.698 5.603 -6.112 1.00 89.44 84 ASN A CA 1
ATOM 650 C C . ASN A 1 84 ? -6.332 6.160 -6.533 1.00 89.44 84 ASN A C 1
ATOM 652 O O . ASN A 1 84 ? -5.421 6.339 -5.723 1.00 89.44 84 ASN A O 1
ATOM 656 N N . ARG A 1 85 ? -6.237 6.508 -7.820 1.00 89.38 85 ARG A N 1
ATOM 657 C CA . ARG A 1 85 ? -5.021 7.020 -8.460 1.00 89.38 85 ARG A CA 1
ATOM 658 C C . ARG A 1 85 ? -4.446 8.282 -7.813 1.00 89.38 85 ARG A C 1
ATOM 660 O O . ARG A 1 85 ? -3.236 8.436 -7.775 1.00 89.38 85 ARG A O 1
ATOM 667 N N . ASN A 1 86 ? -5.297 9.172 -7.295 1.00 90.12 86 ASN A N 1
ATOM 668 C CA . ASN A 1 86 ? -4.836 10.453 -6.762 1.00 90.12 86 ASN A CA 1
ATOM 669 C C . ASN A 1 86 ? -4.044 10.244 -5.468 1.00 90.12 86 ASN A C 1
ATOM 671 O O . ASN A 1 86 ? -3.075 10.954 -5.233 1.00 90.12 86 ASN A O 1
ATOM 675 N N . VAL A 1 87 ? -4.438 9.258 -4.652 1.00 91.00 87 VAL A N 1
ATOM 676 C CA . VAL A 1 87 ? -3.687 8.869 -3.449 1.00 91.00 87 VAL A CA 1
ATOM 677 C C . VAL A 1 87 ? -2.332 8.280 -3.841 1.00 91.00 87 VAL A C 1
ATOM 679 O O . VAL A 1 87 ? -1.322 8.643 -3.250 1.00 91.00 87 VAL A O 1
ATOM 682 N N . ALA A 1 88 ? -2.298 7.432 -4.874 1.00 91.75 88 ALA A N 1
ATOM 683 C CA . ALA A 1 88 ? -1.053 6.849 -5.370 1.00 91.75 88 ALA A CA 1
ATOM 684 C C . ALA A 1 88 ? -0.090 7.901 -5.957 1.00 91.75 88 ALA A C 1
ATOM 686 O O . ALA A 1 88 ? 1.112 7.825 -5.733 1.00 91.75 88 ALA A O 1
ATOM 687 N N . ASP A 1 89 ? -0.615 8.899 -6.674 1.00 90.00 89 ASP A N 1
ATOM 688 C CA . ASP A 1 89 ? 0.184 9.977 -7.278 1.00 90.00 89 ASP A CA 1
ATOM 689 C C . ASP A 1 89 ? 0.694 10.990 -6.245 1.00 90.00 89 ASP A C 1
ATOM 691 O O . ASP A 1 89 ? 1.717 11.638 -6.468 1.00 90.00 89 ASP A O 1
ATOM 695 N N . ALA A 1 90 ? -0.023 11.149 -5.129 1.00 90.50 90 ALA A N 1
ATOM 696 C CA . ALA A 1 90 ? 0.358 12.068 -4.061 1.00 90.50 90 ALA A CA 1
ATOM 697 C C . ALA A 1 90 ? 1.598 11.591 -3.288 1.00 90.50 90 ALA A C 1
ATOM 699 O O . ALA A 1 90 ? 2.349 12.423 -2.781 1.00 90.50 90 ALA A O 1
ATOM 700 N N . ASP A 1 91 ? 1.811 10.276 -3.200 1.00 92.38 91 ASP A N 1
ATOM 701 C CA . ASP A 1 91 ? 2.942 9.666 -2.501 1.00 92.38 91 ASP A CA 1
ATOM 702 C C . ASP A 1 91 ? 3.350 8.352 -3.189 1.00 92.38 91 ASP A C 1
ATOM 704 O O . ASP A 1 91 ? 2.960 7.252 -2.790 1.00 92.38 91 ASP A O 1
ATOM 708 N N . VAL A 1 92 ? 4.130 8.483 -4.267 1.00 92.12 92 VAL A N 1
ATOM 709 C CA . VAL A 1 92 ? 4.606 7.345 -5.070 1.00 92.12 92 VAL A CA 1
ATOM 710 C C . VAL A 1 92 ? 5.397 6.332 -4.229 1.00 92.12 92 VAL A C 1
ATOM 712 O O . VAL A 1 92 ? 5.101 5.139 -4.335 1.00 92.12 92 VAL A O 1
ATOM 715 N N . PRO A 1 93 ? 6.348 6.730 -3.357 1.00 92.62 93 PRO A N 1
ATOM 716 C CA . PRO A 1 93 ? 7.067 5.769 -2.523 1.00 92.62 93 PRO A CA 1
ATOM 717 C C . PRO A 1 93 ? 6.146 4.964 -1.599 1.00 92.62 93 PRO A C 1
ATOM 719 O O . PRO A 1 93 ? 6.294 3.743 -1.492 1.00 92.62 93 PRO A O 1
ATOM 722 N N . PHE A 1 94 ? 5.152 5.609 -0.978 1.00 95.00 94 PHE A N 1
ATOM 723 C CA . PHE A 1 94 ? 4.143 4.900 -0.192 1.00 95.00 94 PHE A CA 1
ATOM 724 C C . PHE A 1 94 ? 3.293 3.963 -1.052 1.00 95.00 94 PHE A C 1
ATOM 726 O O . PHE A 1 94 ? 3.021 2.832 -0.641 1.00 95.00 94 PHE A O 1
ATOM 733 N N . ALA A 1 95 ? 2.910 4.393 -2.255 1.00 95.38 95 ALA A N 1
ATOM 734 C CA . ALA A 1 95 ? 2.133 3.561 -3.162 1.00 95.38 95 ALA A CA 1
ATOM 735 C C . ALA A 1 95 ? 2.881 2.274 -3.543 1.00 95.38 95 ALA A C 1
ATOM 737 O O . ALA A 1 95 ? 2.307 1.187 -3.488 1.00 95.38 95 ALA A O 1
ATOM 738 N N . LEU A 1 96 ? 4.175 2.373 -3.859 1.00 95.06 96 LEU A N 1
ATOM 739 C CA . LEU A 1 96 ? 5.014 1.214 -4.176 1.00 95.06 96 LEU A CA 1
ATOM 740 C C . LEU A 1 96 ? 5.228 0.312 -2.961 1.00 95.06 96 LEU A C 1
ATOM 742 O O . LEU A 1 96 ? 5.140 -0.906 -3.099 1.00 95.06 96 LEU A O 1
ATOM 746 N N . MET A 1 97 ? 5.440 0.891 -1.773 1.00 95.56 97 MET A N 1
ATOM 747 C CA . MET A 1 97 ? 5.517 0.135 -0.518 1.00 95.56 97 MET A CA 1
ATOM 748 C C . MET A 1 97 ? 4.261 -0.719 -0.317 1.00 95.56 97 MET A C 1
ATOM 750 O O . MET A 1 97 ? 4.355 -1.924 -0.072 1.00 95.56 97 MET A O 1
ATOM 754 N N . TRP A 1 98 ? 3.083 -0.109 -0.479 1.00 96.69 98 TRP A N 1
ATOM 755 C CA . TRP A 1 98 ? 1.805 -0.794 -0.325 1.00 96.69 98 TRP A CA 1
ATOM 756 C C . TRP A 1 98 ? 1.581 -1.861 -1.401 1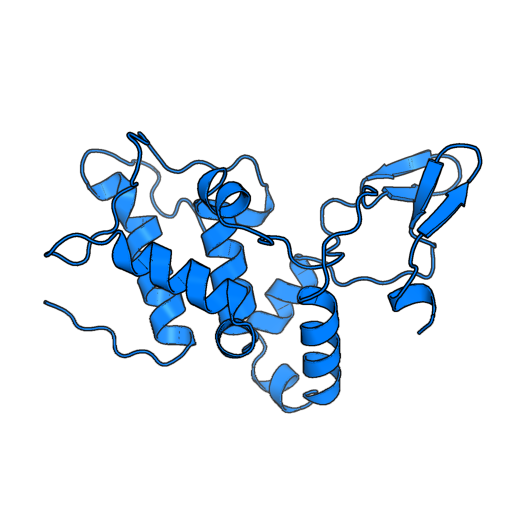.00 96.69 98 TRP A C 1
ATOM 758 O O . TRP A 1 98 ? 1.213 -2.987 -1.068 1.00 96.69 98 TRP A O 1
ATOM 768 N N . LEU A 1 99 ? 1.843 -1.545 -2.675 1.00 97.00 99 LEU A N 1
ATOM 769 C CA . LEU A 1 99 ? 1.717 -2.496 -3.785 1.00 97.00 99 LEU A CA 1
ATOM 770 C C . LEU A 1 99 ? 2.661 -3.695 -3.623 1.00 97.00 99 LEU A C 1
ATOM 772 O O . LEU A 1 99 ? 2.241 -4.832 -3.844 1.00 97.00 99 LEU A O 1
ATOM 776 N N . GLU A 1 100 ? 3.902 -3.477 -3.180 1.00 96.19 100 GLU A N 1
ATOM 777 C CA . GLU A 1 100 ? 4.844 -4.556 -2.869 1.00 96.19 100 GLU A CA 1
ATOM 778 C C . GLU A 1 100 ? 4.351 -5.414 -1.702 1.00 96.19 100 GLU A C 1
ATOM 780 O O . GLU A 1 100 ? 4.397 -6.645 -1.776 1.00 96.19 100 GLU A O 1
ATOM 785 N N . LEU A 1 101 ? 3.816 -4.786 -0.655 1.00 96.44 101 LEU A N 1
ATOM 786 C CA . LEU A 1 101 ? 3.252 -5.486 0.492 1.00 96.44 101 LEU A CA 1
ATOM 787 C C . LEU A 1 101 ? 2.103 -6.416 0.073 1.00 96.44 101 LEU A C 1
ATOM 789 O O . LEU A 1 101 ? 2.141 -7.617 0.356 1.00 96.44 101 LEU A O 1
ATOM 793 N N . VAL A 1 102 ? 1.110 -5.900 -0.661 1.00 97.00 102 VAL A N 1
ATOM 794 C CA . VAL A 1 102 ? -0.030 -6.710 -1.128 1.00 97.00 102 VAL A CA 1
ATOM 795 C C . VAL A 1 102 ? 0.373 -7.712 -2.215 1.00 97.00 102 VAL A C 1
ATOM 797 O O . VAL A 1 102 ? -0.227 -8.784 -2.302 1.00 97.00 102 VAL A O 1
ATOM 800 N N . ALA A 1 103 ? 1.416 -7.443 -3.006 1.00 96.75 103 ALA A N 1
ATOM 801 C CA . ALA A 1 103 ? 1.990 -8.419 -3.933 1.00 96.75 103 ALA A CA 1
ATOM 802 C C . ALA A 1 103 ? 2.598 -9.605 -3.187 1.00 96.75 103 ALA A C 1
ATOM 804 O O . ALA A 1 103 ? 2.250 -10.754 -3.469 1.00 96.75 103 ALA A O 1
ATOM 805 N N . ARG A 1 104 ? 3.447 -9.332 -2.191 1.00 95.75 104 ARG A N 1
ATOM 806 C CA . ARG A 1 104 ? 4.095 -10.362 -1.371 1.00 95.75 104 ARG A CA 1
ATOM 807 C C . ARG A 1 104 ? 3.080 -11.183 -0.598 1.00 95.75 104 ARG A C 1
ATOM 809 O O . ARG A 1 104 ? 3.228 -12.399 -0.558 1.00 95.75 104 ARG A O 1
ATOM 816 N N . LEU A 1 105 ? 2.019 -10.564 -0.075 1.00 96.50 105 LEU A N 1
ATOM 817 C CA . LEU A 1 105 ? 0.900 -11.266 0.567 1.00 96.50 105 LEU A CA 1
ATOM 818 C C . LEU A 1 105 ? 0.105 -12.165 -0.401 1.00 96.50 105 LEU A C 1
ATOM 820 O O . LEU A 1 105 ? -0.612 -13.052 0.058 1.00 96.50 105 LEU A O 1
ATOM 824 N N . GLY A 1 106 ? 0.285 -12.013 -1.717 1.00 95.31 106 GLY A N 1
ATOM 825 C CA . GLY A 1 106 ? -0.427 -12.772 -2.752 1.00 95.31 106 GLY A CA 1
ATOM 826 C C . GLY A 1 106 ? -1.772 -12.155 -3.141 1.00 95.31 106 GLY A C 1
ATOM 827 O O . GLY A 1 106 ? -2.613 -12.819 -3.745 1.00 95.31 106 GLY A O 1
ATOM 828 N N . PHE A 1 107 ? -1.993 -10.893 -2.783 1.00 96.88 107 PHE A N 1
ATOM 829 C CA . PHE A 1 107 ? -3.266 -10.199 -2.931 1.00 96.88 107 PHE A CA 1
ATOM 830 C C . PHE A 1 107 ? -3.334 -9.312 -4.176 1.00 96.88 107 PHE A C 1
ATOM 832 O O . PHE A 1 107 ? -4.417 -9.145 -4.725 1.00 96.88 107 PHE A O 1
ATOM 839 N N . LEU A 1 108 ? -2.198 -8.799 -4.670 1.00 96.44 108 LEU A N 1
ATOM 840 C CA . LEU A 1 108 ? -2.161 -7.856 -5.799 1.00 96.44 108 LEU A CA 1
ATOM 841 C C . LEU A 1 108 ? -2.967 -8.348 -7.016 1.00 96.44 108 LEU A C 1
ATOM 843 O O . LEU A 1 108 ? -3.854 -7.645 -7.484 1.00 96.44 108 LEU A O 1
ATOM 847 N N . ARG A 1 109 ? -2.736 -9.590 -7.466 1.00 94.06 109 ARG A N 1
ATOM 848 C CA . ARG A 1 109 ? -3.442 -10.189 -8.622 1.00 94.06 109 ARG A CA 1
ATOM 849 C C . ARG A 1 109 ? -4.924 -10.492 -8.372 1.00 94.06 109 ARG A C 1
ATOM 851 O O . ARG A 1 109 ? -5.656 -10.755 -9.317 1.00 94.06 109 ARG A O 1
ATOM 858 N N . ARG A 1 110 ? -5.354 -10.524 -7.109 1.00 94.50 110 ARG A N 1
ATOM 859 C CA . ARG A 1 110 ? -6.736 -10.832 -6.701 1.00 94.50 110 ARG A CA 1
ATOM 860 C C . ARG A 1 110 ? -7.603 -9.576 -6.606 1.00 94.50 110 ARG A C 1
ATOM 862 O O . ARG A 1 110 ? -8.820 -9.693 -6.513 1.00 94.50 110 ARG A O 1
ATOM 869 N N . ASN A 1 111 ? -6.981 -8.399 -6.620 1.00 95.75 111 ASN A N 1
ATOM 870 C CA . ASN A 1 111 ? -7.644 -7.111 -6.514 1.00 95.75 111 ASN A CA 1
ATOM 871 C C . ASN A 1 111 ? -7.412 -6.308 -7.802 1.00 95.75 111 ASN A C 1
ATOM 873 O O . ASN A 1 111 ? -6.293 -5.884 -8.103 1.00 95.75 111 ASN A O 1
ATOM 877 N N . GLU A 1 112 ? -8.483 -6.094 -8.569 1.00 94.31 112 GLU A N 1
ATOM 878 C CA . GLU A 1 112 ? -8.405 -5.389 -9.852 1.00 94.31 112 GLU A CA 1
ATOM 879 C C . GLU A 1 112 ? -7.930 -3.941 -9.719 1.00 94.31 112 GLU A C 1
ATOM 881 O O . GLU A 1 112 ? -7.241 -3.453 -10.611 1.00 94.31 112 GLU A O 1
ATOM 886 N N . ASN A 1 113 ? -8.293 -3.244 -8.636 1.00 94.44 113 ASN A N 1
ATOM 887 C CA . ASN A 1 113 ? -7.888 -1.855 -8.426 1.00 94.44 113 ASN A CA 1
ATOM 888 C C . ASN A 1 113 ? -6.367 -1.765 -8.260 1.00 94.44 113 ASN A C 1
ATOM 890 O O . ASN A 1 113 ? -5.711 -0.994 -8.958 1.00 94.44 113 ASN A O 1
ATOM 894 N N . TRP A 1 114 ? -5.792 -2.613 -7.404 1.00 96.94 114 TRP A N 1
ATOM 895 C CA . TRP A 1 114 ? -4.343 -2.652 -7.212 1.00 96.94 114 TRP A CA 1
ATOM 896 C C . TRP A 1 114 ? -3.604 -3.112 -8.468 1.00 96.94 114 TRP A C 1
ATOM 898 O O . TRP A 1 114 ? -2.577 -2.530 -8.806 1.00 96.94 114 TRP A O 1
ATOM 908 N N . SER A 1 115 ? -4.141 -4.100 -9.193 1.00 95.75 115 SER A N 1
ATOM 909 C CA . SER A 1 115 ? -3.558 -4.546 -10.466 1.00 95.75 115 SER A CA 1
ATOM 910 C C . SER A 1 115 ? -3.540 -3.422 -11.508 1.00 95.75 115 SER A C 1
ATOM 912 O O . SER A 1 115 ? -2.488 -3.145 -12.073 1.00 95.75 115 SER A O 1
ATOM 914 N N . LYS A 1 116 ? -4.657 -2.703 -11.694 1.00 95.38 116 LYS A N 1
ATOM 915 C CA . LYS A 1 116 ? -4.745 -1.560 -12.622 1.00 95.38 116 LYS A CA 1
ATOM 916 C C . LYS A 1 116 ? -3.824 -0.408 -12.217 1.00 95.38 116 LYS A C 1
ATOM 918 O O . LYS A 1 116 ? -3.215 0.218 -13.079 1.00 95.38 116 LYS A O 1
ATOM 923 N N . LEU A 1 117 ? -3.708 -0.118 -10.917 1.00 95.19 117 LEU A N 1
ATOM 924 C CA . LEU A 1 117 ? -2.765 0.888 -10.419 1.00 95.19 117 LEU A CA 1
ATOM 925 C C . LEU A 1 117 ? -1.315 0.486 -10.697 1.00 95.19 117 LEU A C 1
ATOM 927 O O . LEU A 1 117 ? -0.529 1.335 -11.111 1.00 95.19 117 LEU A O 1
ATOM 931 N N . PHE A 1 118 ? -0.974 -0.787 -10.491 1.00 95.88 118 PHE A N 1
ATOM 932 C CA . PHE A 1 118 ? 0.356 -1.310 -10.785 1.00 95.88 118 PHE A CA 1
ATOM 933 C C . PHE A 1 118 ? 0.674 -1.268 -12.285 1.00 95.88 118 PHE A C 1
ATOM 935 O O . PHE A 1 118 ? 1.746 -0.800 -12.653 1.00 95.88 118 PHE A O 1
ATOM 942 N N . ASP A 1 119 ? -0.263 -1.678 -13.143 1.00 94.38 119 ASP A N 1
ATOM 943 C CA . ASP A 1 119 ? -0.109 -1.608 -14.602 1.00 94.38 119 ASP A CA 1
ATOM 944 C C . ASP A 1 119 ? 0.118 -0.176 -15.078 1.00 94.38 119 ASP A C 1
ATOM 946 O O . ASP A 1 119 ? 1.058 0.076 -15.820 1.00 94.38 119 ASP A O 1
ATOM 950 N N . ARG A 1 120 ? -0.636 0.787 -14.538 1.00 92.81 120 ARG A N 1
ATOM 951 C CA . ARG A 1 120 ? -0.410 2.204 -14.829 1.00 92.81 120 ARG A CA 1
ATOM 952 C C . ARG A 1 120 ? 1.010 2.646 -14.472 1.00 92.81 120 ARG A C 1
ATOM 954 O O . ARG A 1 120 ? 1.637 3.340 -15.254 1.00 92.81 120 ARG A O 1
ATOM 961 N N . PHE A 1 121 ? 1.536 2.252 -13.309 1.00 92.75 121 PHE A N 1
ATOM 962 C CA . PHE A 1 121 ? 2.928 2.575 -12.984 1.00 92.75 121 PHE A CA 1
ATOM 963 C C . PHE A 1 121 ? 3.919 1.932 -13.964 1.00 92.75 121 PHE A C 1
ATOM 965 O O . PHE A 1 121 ? 4.980 2.493 -14.194 1.00 92.75 121 PHE A O 1
ATOM 972 N N . LEU A 1 122 ? 3.606 0.777 -14.551 1.00 92.12 122 LEU A N 1
ATOM 973 C CA . LEU A 1 122 ? 4.445 0.176 -15.588 1.00 92.12 122 LEU A CA 1
ATOM 974 C C . LEU A 1 122 ? 4.320 0.887 -16.942 1.00 92.12 122 LEU A C 1
ATOM 976 O O . LEU A 1 122 ? 5.292 0.881 -17.696 1.00 92.12 122 LEU A O 1
ATOM 980 N N . ASP A 1 123 ? 3.174 1.484 -17.256 1.00 91.50 123 ASP A N 1
ATOM 981 C CA . ASP A 1 123 ? 2.961 2.241 -18.499 1.00 91.50 123 ASP A CA 1
ATOM 982 C C . ASP A 1 123 ? 3.740 3.568 -18.521 1.00 91.50 123 ASP A C 1
ATOM 984 O O . ASP A 1 123 ? 4.037 4.105 -19.583 1.00 91.50 123 ASP A O 1
ATOM 988 N N . ASP A 1 124 ? 4.133 4.063 -17.347 1.00 90.25 124 ASP A N 1
ATOM 989 C CA . ASP A 1 124 ? 4.949 5.268 -17.155 1.00 90.25 124 ASP A CA 1
ATOM 990 C C . ASP A 1 124 ? 6.451 5.045 -17.439 1.00 90.25 124 ASP A C 1
ATOM 992 O O . ASP A 1 124 ? 7.277 5.935 -17.215 1.00 90.25 124 ASP A O 1
ATOM 996 N N . ARG A 1 125 ? 6.832 3.846 -17.891 1.00 90.06 125 ARG A N 1
ATOM 997 C CA . ARG A 1 125 ? 8.210 3.543 -18.285 1.00 90.06 125 ARG A CA 1
ATOM 998 C C . ARG A 1 125 ? 8.499 4.044 -19.695 1.00 90.06 125 ARG A C 1
ATOM 1000 O O . ARG A 1 125 ? 7.659 3.956 -20.588 1.00 90.06 125 ARG A O 1
ATOM 1007 N N . ASP A 1 126 ? 9.711 4.536 -19.899 1.00 88.75 126 ASP A N 1
ATOM 1008 C CA . ASP A 1 126 ? 10.213 4.859 -21.227 1.00 88.75 126 ASP A CA 1
ATOM 1009 C C . ASP A 1 126 ? 10.610 3.596 -22.017 1.00 88.75 126 ASP A C 1
ATOM 1011 O O . ASP A 1 126 ? 10.427 2.455 -21.583 1.00 88.75 126 ASP A O 1
ATOM 1015 N N . ARG A 1 127 ? 11.157 3.809 -23.218 1.00 86.75 127 ARG A N 1
ATOM 1016 C CA . ARG A 1 127 ? 11.630 2.737 -24.111 1.00 86.75 127 ARG A CA 1
ATOM 1017 C C . ARG A 1 127 ? 12.764 1.894 -23.518 1.00 86.75 127 ARG A C 1
ATOM 1019 O O . ARG A 1 127 ? 12.955 0.768 -23.962 1.00 86.75 127 ARG A O 1
ATOM 1026 N N . ASP A 1 128 ? 13.506 2.454 -22.566 1.00 86.19 128 ASP A N 1
ATOM 1027 C CA . ASP A 1 128 ? 14.642 1.823 -21.899 1.00 86.19 128 ASP A CA 1
ATOM 1028 C C . ASP A 1 128 ? 14.177 1.117 -20.603 1.00 86.19 128 ASP A C 1
ATOM 1030 O O . ASP A 1 128 ? 14.971 0.542 -19.859 1.00 86.19 128 ASP A O 1
ATOM 1034 N N . GLY A 1 129 ? 12.861 1.115 -20.342 1.00 86.25 129 GLY A N 1
ATOM 1035 C CA . GLY A 1 129 ? 12.232 0.463 -19.198 1.00 86.25 129 GLY A CA 1
ATOM 1036 C C . GLY A 1 129 ? 12.339 1.259 -17.897 1.00 86.25 129 GLY A C 1
ATOM 1037 O O . GLY A 1 129 ? 11.946 0.740 -16.847 1.00 86.25 129 GLY A O 1
ATOM 1038 N N . VAL A 1 130 ? 12.834 2.498 -17.948 1.00 89.12 130 VAL A N 1
ATOM 1039 C CA . VAL A 1 130 ? 13.005 3.370 -16.782 1.00 89.12 130 VAL A CA 1
ATOM 1040 C C . VAL A 1 130 ? 11.705 4.112 -16.517 1.00 89.12 130 VAL A C 1
ATOM 1042 O O . VAL A 1 130 ? 11.105 4.687 -17.422 1.00 89.12 130 VAL A O 1
ATOM 1045 N N . TRP A 1 131 ? 11.243 4.092 -15.270 1.00 90.25 131 TRP A N 1
ATOM 1046 C CA . TRP A 1 131 ? 10.035 4.810 -14.879 1.00 90.25 131 TRP A CA 1
ATOM 1047 C C . TRP A 1 131 ? 10.273 6.320 -14.837 1.00 90.25 131 TRP A C 1
ATOM 1049 O O . TRP A 1 131 ? 11.243 6.768 -14.231 1.00 90.25 131 TRP A O 1
ATOM 1059 N N . HIS A 1 132 ? 9.345 7.111 -15.379 1.00 87.44 132 HIS A N 1
ATOM 1060 C CA . HIS A 1 132 ? 9.362 8.570 -15.241 1.00 87.44 132 HIS A CA 1
ATOM 1061 C C . HIS A 1 132 ? 8.004 9.097 -14.766 1.00 87.44 132 HIS A C 1
ATOM 1063 O O . HIS A 1 132 ? 6.957 8.616 -15.197 1.00 87.44 132 HIS A O 1
ATOM 1069 N N . PRO A 1 133 ? 7.970 10.136 -13.913 1.00 84.38 133 PRO A N 1
ATOM 1070 C CA . PRO A 1 133 ? 6.713 10.707 -13.457 1.00 84.38 133 PRO A CA 1
ATOM 1071 C C . PRO A 1 133 ? 5.983 11.426 -14.597 1.00 84.38 133 PRO A C 1
ATOM 1073 O O . PRO A 1 133 ? 6.539 12.307 -15.252 1.00 84.38 133 PRO A O 1
ATOM 1076 N N . HIS A 1 134 ? 4.678 11.184 -14.723 1.00 71.56 134 HIS A N 1
ATOM 1077 C CA . HIS A 1 134 ? 3.814 11.881 -15.687 1.00 71.56 134 HIS A CA 1
ATOM 1078 C C . HIS A 1 134 ? 3.795 13.417 -15.557 1.00 71.56 134 HIS A C 1
ATOM 1080 O O . HIS A 1 134 ? 3.461 14.122 -16.508 1.00 71.56 134 HIS A O 1
ATOM 1086 N N . LYS A 1 135 ? 4.080 13.962 -14.367 1.00 66.56 135 LYS A N 1
ATOM 1087 C CA . LYS A 1 135 ? 3.940 15.397 -14.070 1.00 66.56 135 LYS A CA 1
ATOM 1088 C C . LYS A 1 135 ? 5.148 15.939 -13.331 1.00 66.56 135 LYS A C 1
ATOM 1090 O O . LYS A 1 135 ? 5.103 15.967 -12.109 1.00 66.56 135 LYS A O 1
ATOM 1095 N N . GLY A 1 136 ? 6.175 16.396 -14.051 1.00 64.31 136 GLY A N 1
ATOM 1096 C CA . GLY A 1 136 ? 7.198 17.352 -13.581 1.00 64.31 136 GLY A CA 1
ATOM 1097 C C . GLY A 1 136 ? 7.791 17.128 -12.182 1.00 64.31 136 GLY A C 1
ATOM 1098 O O . GLY A 1 136 ? 8.310 18.070 -11.585 1.00 64.31 136 GLY A O 1
ATOM 1099 N N . MET A 1 137 ? 7.676 15.921 -11.630 1.00 71.06 137 MET A N 1
ATOM 1100 C CA . MET A 1 137 ? 8.062 15.619 -10.265 1.00 71.06 137 MET A CA 1
ATOM 1101 C C . MET A 1 137 ? 9.583 15.646 -10.252 1.00 71.06 137 MET A C 1
ATOM 1103 O O . MET A 1 137 ? 10.232 15.111 -11.151 1.00 71.06 137 MET A O 1
ATOM 1107 N N . SER A 1 138 ? 10.165 16.343 -9.282 1.00 67.06 138 SER A N 1
ATOM 1108 C CA . SER A 1 138 ? 11.616 16.476 -9.205 1.00 67.06 138 SER A CA 1
ATOM 1109 C C . SER A 1 138 ? 12.244 15.236 -8.583 1.00 67.06 138 SER A C 1
ATOM 1111 O O . SER A 1 138 ? 13.203 14.720 -9.140 1.00 67.06 138 SER A O 1
ATOM 1113 N N . VAL A 1 139 ? 11.688 14.751 -7.470 1.00 72.69 139 VAL A N 1
ATOM 1114 C CA . VAL A 1 139 ? 12.104 13.546 -6.738 1.00 72.69 139 VAL A CA 1
ATOM 1115 C C . VAL A 1 139 ? 10.877 12.978 -6.026 1.00 72.69 139 VAL A C 1
ATOM 1117 O O . VAL A 1 139 ? 10.115 13.738 -5.423 1.00 72.69 139 VAL A O 1
ATOM 1120 N N . ALA A 1 140 ? 10.695 11.658 -6.055 1.00 73.69 140 ALA A N 1
ATOM 1121 C CA . ALA A 1 140 ? 9.661 11.006 -5.261 1.00 73.69 140 ALA A CA 1
ATOM 1122 C C . ALA A 1 140 ? 10.031 11.107 -3.766 1.00 73.69 140 ALA A C 1
ATOM 1124 O O . ALA A 1 140 ? 11.129 10.737 -3.358 1.00 73.69 140 ALA A O 1
ATOM 1125 N N . ARG A 1 141 ? 9.156 11.670 -2.930 1.00 80.94 141 ARG A N 1
ATOM 1126 C CA . ARG A 1 141 ? 9.381 11.800 -1.480 1.00 80.94 141 ARG A CA 1
ATOM 1127 C C . ARG A 1 141 ? 8.129 11.371 -0.736 1.00 80.94 141 ARG A C 1
ATOM 1129 O O . ARG A 1 141 ? 7.029 11.625 -1.211 1.00 80.94 141 ARG A O 1
ATOM 1136 N N . SER A 1 142 ? 8.315 10.782 0.440 1.00 88.69 142 SER A N 1
ATOM 1137 C CA . SER A 1 142 ? 7.225 10.445 1.352 1.00 88.69 142 SER A CA 1
ATOM 1138 C C . SER A 1 142 ? 7.480 11.042 2.729 1.00 88.69 142 SER A C 1
ATOM 1140 O O . SER A 1 142 ? 8.610 11.037 3.215 1.00 88.69 142 SER A O 1
ATOM 1142 N N . ALA A 1 143 ? 6.419 11.539 3.364 1.00 88.94 143 ALA A N 1
ATOM 1143 C CA . ALA A 1 143 ? 6.417 11.869 4.790 1.00 88.94 143 ALA A CA 1
ATOM 1144 C C . ALA A 1 143 ? 5.946 10.684 5.657 1.00 88.94 143 ALA A C 1
ATOM 1146 O O . ALA A 1 143 ? 5.931 10.778 6.885 1.00 88.94 143 ALA A O 1
ATOM 1147 N N . ASN A 1 144 ? 5.531 9.577 5.034 1.00 90.62 144 ASN A N 1
ATOM 1148 C CA . ASN A 1 144 ? 5.030 8.406 5.730 1.00 90.62 144 ASN A CA 1
ATOM 1149 C C . ASN A 1 144 ? 6.198 7.588 6.288 1.00 90.62 144 ASN A C 1
ATOM 1151 O O . ASN A 1 144 ? 7.028 7.061 5.547 1.00 90.62 144 ASN A O 1
ATOM 1155 N N . SER A 1 145 ? 6.235 7.433 7.611 1.00 90.19 145 SER A N 1
ATOM 1156 C CA . SER A 1 145 ? 7.310 6.700 8.275 1.00 90.19 145 SER A CA 1
ATOM 1157 C C . SER A 1 145 ? 7.369 5.233 7.859 1.00 90.19 145 SER A C 1
ATOM 1159 O O . SER A 1 145 ? 8.433 4.646 7.931 1.00 90.19 145 SER A O 1
ATOM 1161 N N . HIS A 1 146 ? 6.296 4.619 7.366 1.00 90.69 146 HIS A N 1
ATOM 1162 C CA . HIS A 1 146 ? 6.307 3.209 6.961 1.00 90.69 146 HIS A CA 1
ATOM 1163 C C . HIS A 1 146 ? 7.058 2.934 5.652 1.00 90.69 146 HIS A C 1
ATOM 1165 O O . HIS A 1 146 ? 7.263 1.773 5.304 1.00 90.69 146 HIS A O 1
ATOM 1171 N N . VAL A 1 147 ? 7.487 3.980 4.945 1.00 91.81 147 VAL A N 1
ATOM 1172 C CA . VAL A 1 147 ? 8.211 3.882 3.671 1.00 91.81 147 VAL A CA 1
ATOM 1173 C C . VAL A 1 147 ? 9.709 3.639 3.860 1.00 91.81 147 VAL A C 1
ATOM 1175 O O . VAL A 1 147 ? 10.337 3.065 2.973 1.00 91.81 147 VAL A O 1
ATOM 1178 N N . TRP A 1 148 ? 10.272 3.983 5.026 1.00 87.25 148 TRP A N 1
ATOM 1179 C CA . TRP A 1 148 ? 11.718 3.910 5.284 1.00 87.25 148 TRP A CA 1
ATOM 1180 C C . TRP A 1 148 ? 12.392 2.571 4.914 1.00 87.25 148 TRP A C 1
ATOM 1182 O O . TRP A 1 148 ? 13.523 2.618 4.441 1.00 87.25 148 TRP A O 1
ATOM 1192 N N . PRO A 1 149 ? 11.762 1.380 5.069 1.00 84.56 149 PRO A N 1
ATOM 1193 C CA . PRO A 1 149 ? 12.425 0.121 4.728 1.00 84.56 149 PRO A CA 1
ATOM 1194 C C . PRO A 1 149 ? 12.556 -0.110 3.220 1.00 84.56 149 PRO A C 1
ATOM 1196 O O . PRO A 1 149 ? 13.240 -1.046 2.805 1.00 84.56 149 PRO A O 1
ATOM 1199 N N . VAL A 1 150 ? 11.829 0.660 2.403 1.00 83.50 150 VAL A N 1
ATOM 1200 C CA . VAL A 1 150 ? 11.744 0.429 0.961 1.00 83.50 150 VAL A CA 1
ATOM 1201 C C . VAL A 1 150 ? 12.245 1.582 0.101 1.00 83.50 150 VAL A C 1
ATOM 1203 O O . VAL A 1 150 ? 12.570 1.335 -1.063 1.00 83.50 150 VAL A O 1
ATOM 1206 N N . TYR A 1 151 ? 12.306 2.798 0.645 1.00 86.94 151 TYR A N 1
ATOM 1207 C CA . TYR A 1 151 ? 12.696 3.998 -0.088 1.00 86.94 151 TYR A CA 1
ATOM 1208 C C . TYR A 1 151 ? 13.171 5.129 0.855 1.00 86.94 151 TYR A C 1
ATOM 1210 O O . TYR A 1 151 ? 12.552 5.325 1.909 1.00 86.94 151 TYR A O 1
ATOM 1218 N N . PRO A 1 152 ? 14.161 5.949 0.448 1.00 85.19 152 PRO A N 1
ATOM 1219 C CA . PRO A 1 152 ? 15.041 5.731 -0.703 1.00 85.19 152 PRO A CA 1
ATOM 1220 C C . PRO A 1 152 ? 16.086 4.646 -0.392 1.00 85.19 152 PRO A C 1
ATOM 1222 O O . PRO A 1 152 ? 16.437 4.434 0.768 1.00 85.19 152 PRO A O 1
ATOM 1225 N N . LEU A 1 153 ? 16.548 3.932 -1.414 1.00 82.12 153 LEU A N 1
ATOM 1226 C CA . LEU A 1 153 ? 17.687 3.015 -1.329 1.00 82.12 153 LEU A CA 1
ATOM 1227 C C . LEU A 1 153 ? 19.010 3.763 -1.509 1.00 82.12 153 LEU A C 1
ATOM 1229 O O . LEU A 1 153 ? 20.000 3.383 -0.891 1.00 82.12 153 LEU A O 1
ATOM 1233 N N . GLU A 1 154 ? 19.004 4.833 -2.306 1.00 79.50 154 GLU A N 1
ATOM 1234 C CA . GLU A 1 154 ? 20.176 5.661 -2.593 1.00 79.50 154 GLU A CA 1
ATOM 1235 C C . GLU A 1 154 ? 20.076 7.040 -1.915 1.00 79.50 154 GLU A C 1
ATOM 1237 O O . GLU A 1 154 ? 19.027 7.690 -1.914 1.00 79.50 154 GLU A O 1
ATOM 1242 N N . GLU A 1 155 ? 21.182 7.519 -1.336 1.00 70.88 155 GLU A N 1
ATOM 1243 C CA . GLU A 1 155 ? 21.226 8.805 -0.614 1.00 70.88 155 GLU A CA 1
ATOM 1244 C C . GLU A 1 155 ? 21.249 10.026 -1.551 1.00 70.88 155 GLU A C 1
ATOM 1246 O O . GLU A 1 155 ? 20.789 11.110 -1.180 1.00 70.88 155 GLU A O 1
ATOM 1251 N N . SER A 1 156 ? 21.774 9.862 -2.770 1.00 63.41 156 SER A N 1
ATOM 1252 C CA . SER A 1 156 ? 21.916 10.927 -3.763 1.00 63.41 156 SER A CA 1
ATOM 1253 C C . SER A 1 156 ? 21.163 10.568 -5.035 1.00 63.41 156 SER A C 1
ATOM 1255 O O . SER A 1 156 ? 21.482 9.602 -5.713 1.00 63.41 156 SER A O 1
ATOM 1257 N N . LEU A 1 157 ? 20.169 11.384 -5.372 1.00 65.00 157 LEU A N 1
ATOM 1258 C CA . LEU A 1 157 ? 19.299 11.192 -6.526 1.00 65.00 157 LEU A CA 1
ATOM 1259 C C . LEU A 1 157 ? 19.538 12.350 -7.502 1.00 65.00 157 LEU A C 1
ATOM 1261 O O . LEU A 1 157 ? 18.911 13.407 -7.381 1.00 65.00 157 LEU A O 1
ATOM 1265 N N . SER A 1 158 ? 20.479 12.187 -8.436 1.00 67.38 158 SER A N 1
ATOM 1266 C CA . SER A 1 158 ? 20.776 13.188 -9.471 1.00 67.38 158 SER A CA 1
ATOM 1267 C C . SER A 1 158 ? 20.524 12.628 -10.872 1.00 67.38 158 SER A C 1
ATOM 1269 O O . SER A 1 158 ? 20.634 11.428 -11.095 1.00 67.38 158 SER A O 1
ATOM 1271 N N . GLY A 1 159 ? 20.140 13.483 -11.825 1.00 72.56 159 GLY A N 1
ATOM 1272 C CA . GLY A 1 159 ? 19.864 13.034 -13.196 1.00 72.56 159 GLY A CA 1
ATOM 1273 C C . GLY A 1 159 ? 18.780 11.952 -13.253 1.00 72.56 159 GLY A C 1
ATOM 1274 O O . GLY A 1 159 ? 17.719 12.124 -12.658 1.00 72.56 159 GLY A O 1
ATOM 1275 N N . ASP A 1 160 ? 19.047 10.851 -13.952 1.00 71.19 160 ASP A N 1
ATOM 1276 C CA . ASP A 1 160 ? 18.118 9.718 -14.078 1.00 71.19 160 ASP A CA 1
ATOM 1277 C C . ASP A 1 160 ? 18.173 8.749 -12.883 1.00 71.19 160 ASP A C 1
ATOM 1279 O O . ASP A 1 160 ? 17.220 8.004 -12.654 1.00 71.19 160 ASP A O 1
ATOM 1283 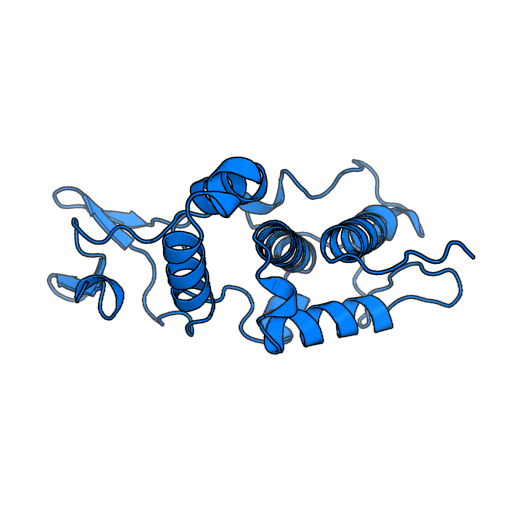N N . GLU A 1 161 ? 19.214 8.820 -12.042 1.00 77.50 161 GLU A N 1
ATOM 1284 C CA . GLU A 1 161 ? 19.353 7.976 -10.839 1.00 77.50 161 GLU A CA 1
ATOM 1285 C C . GLU A 1 161 ? 18.204 8.195 -9.850 1.00 77.50 161 GLU A C 1
ATOM 1287 O O . GLU A 1 161 ? 17.841 7.310 -9.077 1.00 77.50 161 GLU A O 1
ATOM 1292 N N . ARG A 1 162 ? 17.560 9.367 -9.924 1.00 79.31 162 ARG A N 1
ATOM 1293 C CA . ARG A 1 162 ? 16.388 9.711 -9.114 1.00 79.31 162 ARG A CA 1
ATOM 1294 C C . ARG A 1 162 ? 15.181 8.794 -9.329 1.00 79.31 162 ARG A C 1
ATOM 1296 O O . ARG A 1 162 ? 14.267 8.806 -8.505 1.00 79.31 162 ARG A O 1
ATOM 1303 N N . TRP A 1 163 ? 15.176 8.017 -10.411 1.00 85.31 163 TRP A N 1
ATOM 1304 C CA . TRP A 1 163 ? 14.116 7.068 -10.752 1.00 85.31 163 TRP A CA 1
ATOM 1305 C C . TRP A 1 163 ? 14.497 5.606 -10.545 1.00 85.31 163 TRP A C 1
ATOM 1307 O O . TRP A 1 163 ? 13.625 4.735 -10.654 1.00 85.31 163 TRP A O 1
ATOM 1317 N N . THR A 1 164 ? 15.762 5.325 -10.225 1.00 85.69 164 THR A N 1
ATOM 1318 C CA . THR A 1 164 ? 16.281 3.963 -10.060 1.00 85.69 164 THR A CA 1
ATOM 1319 C C . THR A 1 164 ? 15.486 3.195 -9.016 1.00 85.69 164 THR A C 1
ATOM 1321 O O . THR A 1 164 ? 15.028 2.091 -9.294 1.00 85.69 164 THR A O 1
ATOM 1324 N N . ASP A 1 165 ? 15.226 3.801 -7.859 1.00 88.31 165 ASP A N 1
ATOM 1325 C CA . ASP A 1 165 ? 14.487 3.157 -6.771 1.00 88.31 165 ASP A CA 1
ATOM 1326 C C . ASP A 1 165 ? 13.064 2.775 -7.176 1.00 88.31 165 ASP A C 1
ATOM 1328 O O . ASP A 1 165 ? 12.610 1.662 -6.906 1.00 88.31 165 ASP A O 1
ATOM 1332 N N . VAL A 1 166 ? 12.354 3.686 -7.849 1.00 90.62 166 VAL A N 1
ATOM 1333 C CA . VAL A 1 166 ? 10.987 3.432 -8.320 1.00 90.62 166 VAL A CA 1
ATOM 1334 C C . VAL A 1 166 ? 10.992 2.313 -9.358 1.00 90.62 166 VAL A C 1
ATOM 1336 O O . VAL A 1 166 ? 10.237 1.348 -9.230 1.00 90.62 166 VAL A O 1
ATOM 1339 N N . THR A 1 167 ? 11.888 2.400 -10.340 1.00 91.44 167 THR A N 1
ATOM 1340 C CA . THR A 1 167 ? 12.040 1.401 -11.406 1.00 91.44 167 THR A CA 1
ATOM 1341 C C . THR A 1 167 ? 12.377 0.024 -10.831 1.00 91.44 167 THR A C 1
ATOM 1343 O O . THR A 1 167 ? 11.720 -0.971 -11.147 1.00 91.44 167 THR A O 1
ATOM 1346 N N . PHE A 1 168 ? 13.343 -0.034 -9.914 1.00 91.44 168 PHE A N 1
ATOM 1347 C CA . PHE A 1 168 ? 13.744 -1.254 -9.222 1.00 91.44 168 PHE A CA 1
ATOM 1348 C C . PHE A 1 168 ? 12.574 -1.872 -8.452 1.00 91.44 168 PHE A C 1
ATOM 1350 O O . PHE A 1 168 ? 12.308 -3.070 -8.582 1.00 91.44 168 PHE A O 1
ATOM 1357 N N . ARG A 1 169 ? 11.823 -1.064 -7.694 1.00 92.94 169 ARG A N 1
ATOM 1358 C CA . ARG A 1 169 ? 10.659 -1.534 -6.928 1.00 92.94 169 ARG A CA 1
ATOM 1359 C C . ARG A 1 169 ? 9.556 -2.078 -7.827 1.00 92.94 169 ARG A C 1
ATOM 1361 O O . ARG A 1 169 ? 9.005 -3.133 -7.518 1.00 92.94 169 ARG A O 1
ATOM 1368 N N . LEU A 1 170 ? 9.276 -1.437 -8.963 1.00 94.25 170 LEU A N 1
ATOM 1369 C CA . LEU A 1 170 ? 8.340 -1.976 -9.957 1.00 94.25 170 LEU A CA 1
ATOM 1370 C C . LEU A 1 170 ? 8.794 -3.346 -10.478 1.00 94.25 170 LEU A C 1
ATOM 1372 O O . LEU A 1 170 ? 7.978 -4.269 -10.562 1.00 94.25 170 LEU A O 1
ATOM 1376 N N . GLY A 1 171 ? 10.094 -3.511 -10.736 1.00 93.50 171 GLY A N 1
ATOM 1377 C CA . GLY A 1 171 ? 10.698 -4.799 -11.080 1.00 93.50 171 GLY A CA 1
ATOM 1378 C C . GLY A 1 171 ? 10.516 -5.853 -9.982 1.00 93.50 171 GLY A C 1
ATOM 1379 O O . GLY A 1 171 ? 10.067 -6.967 -10.259 1.00 93.50 171 GLY A O 1
ATOM 1380 N N . VAL A 1 172 ? 10.780 -5.507 -8.718 1.00 94.00 172 VAL A N 1
ATOM 1381 C CA . V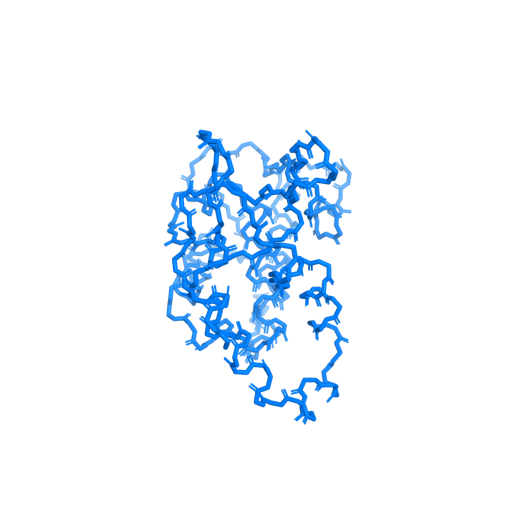AL A 1 172 ? 10.565 -6.407 -7.568 1.00 94.00 172 VAL A CA 1
ATOM 1382 C C . VAL A 1 172 ? 9.106 -6.857 -7.491 1.00 94.00 172 VAL A C 1
ATOM 1384 O O . VAL A 1 172 ? 8.843 -8.057 -7.375 1.00 94.00 172 VAL A O 1
ATOM 1387 N N . ILE A 1 173 ? 8.153 -5.929 -7.602 1.00 95.69 173 ILE A N 1
ATOM 1388 C CA . ILE A 1 173 ? 6.719 -6.244 -7.568 1.00 95.69 173 ILE A CA 1
ATOM 1389 C C . ILE A 1 173 ? 6.354 -7.182 -8.723 1.00 95.69 173 ILE A C 1
ATOM 1391 O O . ILE A 1 173 ? 5.730 -8.219 -8.482 1.00 95.69 173 ILE A O 1
ATOM 1395 N N . ALA A 1 174 ? 6.791 -6.867 -9.949 1.00 95.00 174 ALA A N 1
ATOM 1396 C CA . ALA A 1 174 ? 6.566 -7.697 -11.134 1.00 95.00 174 ALA A CA 1
ATOM 1397 C C . ALA A 1 174 ? 7.093 -9.126 -10.925 1.00 95.00 174 ALA A C 1
ATOM 1399 O O . ALA A 1 174 ? 6.366 -10.098 -11.156 1.00 95.00 174 ALA A O 1
ATOM 1400 N N . ARG A 1 175 ? 8.318 -9.262 -10.401 1.00 94.44 175 ARG A N 1
ATOM 1401 C CA . ARG A 1 175 ? 8.923 -10.562 -10.089 1.00 94.44 175 ARG A CA 1
ATOM 1402 C C . ARG A 1 175 ? 8.113 -11.337 -9.056 1.00 94.44 175 ARG A C 1
ATOM 1404 O O . ARG A 1 175 ? 7.872 -12.527 -9.252 1.00 94.44 175 ARG A O 1
ATOM 1411 N N . VAL A 1 176 ? 7.694 -10.678 -7.974 1.00 94.06 176 VAL A N 1
ATOM 1412 C CA . VAL A 1 176 ? 6.937 -11.295 -6.871 1.00 94.06 176 VAL A CA 1
ATOM 1413 C C . VAL A 1 176 ? 5.599 -11.853 -7.353 1.00 94.06 176 VAL A C 1
ATOM 1415 O O . VAL A 1 176 ? 5.209 -12.943 -6.936 1.00 94.06 176 VAL A O 1
ATOM 1418 N N . ILE A 1 177 ? 4.908 -11.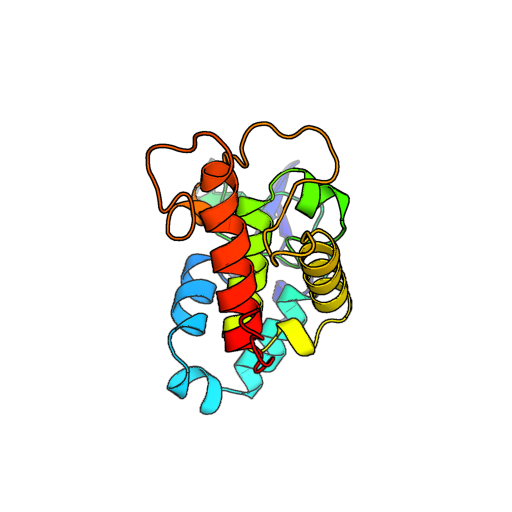159 -8.261 1.00 94.44 177 ILE A N 1
ATOM 1419 C CA . ILE A 1 177 ? 3.641 -11.651 -8.829 1.00 94.44 177 ILE A CA 1
ATOM 1420 C C . ILE A 1 177 ? 3.819 -12.635 -9.993 1.00 94.44 177 ILE A C 1
ATOM 1422 O O . ILE A 1 177 ? 2.825 -13.075 -10.580 1.00 94.44 177 ILE A O 1
ATOM 1426 N N . GLY A 1 178 ? 5.063 -12.994 -10.319 1.00 90.69 178 GLY A N 1
ATOM 1427 C CA . GLY A 1 178 ? 5.399 -13.965 -11.355 1.00 90.69 178 GLY A CA 1
ATOM 1428 C C . GLY A 1 178 ? 5.330 -13.425 -12.783 1.00 90.69 178 GLY A C 1
ATOM 1429 O O . GLY A 1 178 ? 5.192 -14.225 -13.704 1.00 90.69 178 GLY A O 1
ATOM 1430 N N . ARG A 1 179 ? 5.409 -12.103 -12.990 1.00 86.81 179 ARG A N 1
ATOM 1431 C CA . ARG A 1 179 ? 5.617 -11.544 -14.333 1.00 86.81 179 ARG A CA 1
ATOM 1432 C C . ARG A 1 179 ? 7.064 -11.757 -14.765 1.00 86.81 179 ARG A C 1
ATOM 1434 O O . ARG A 1 179 ? 7.992 -11.671 -13.957 1.00 86.81 179 ARG A O 1
ATOM 1441 N N . THR A 1 180 ? 7.243 -12.036 -16.048 1.00 78.06 180 THR A N 1
ATOM 1442 C CA . THR A 1 180 ? 8.552 -12.053 -16.693 1.00 78.06 180 THR A CA 1
ATOM 1443 C C . THR A 1 180 ? 9.110 -10.633 -16.699 1.00 78.06 180 THR A C 1
ATOM 1445 O O . THR A 1 180 ? 8.399 -9.695 -17.052 1.00 78.06 180 THR A O 1
ATOM 1448 N N . ILE A 1 181 ? 10.362 -10.469 -16.273 1.00 70.50 181 ILE A N 1
ATOM 1449 C CA . ILE A 1 181 ? 11.091 -9.211 -16.439 1.00 70.50 181 ILE A CA 1
ATOM 1450 C C . ILE A 1 181 ? 11.884 -9.354 -17.729 1.00 70.50 181 ILE A C 1
ATOM 1452 O O . ILE A 1 181 ? 12.784 -10.190 -17.804 1.00 70.50 181 ILE A O 1
ATOM 1456 N N . GLU A 1 182 ? 11.513 -8.579 -18.739 1.00 65.69 182 GLU A N 1
ATOM 1457 C CA . GLU A 1 182 ? 12.283 -8.461 -19.971 1.00 65.69 182 GLU A CA 1
ATOM 1458 C C . GLU A 1 182 ? 13.417 -7.468 -19.723 1.00 65.69 182 GLU A C 1
ATOM 1460 O O . GLU A 1 182 ? 13.183 -6.350 -19.264 1.00 65.69 182 GLU A O 1
ATOM 1465 N N . ILE A 1 183 ? 14.649 -7.915 -19.952 1.00 60.00 183 ILE A N 1
ATOM 1466 C CA . ILE A 1 183 ? 15.835 -7.061 -19.934 1.00 60.00 183 ILE A CA 1
ATOM 1467 C C . ILE A 1 183 ? 16.074 -6.703 -21.400 1.00 60.00 183 ILE A C 1
ATOM 1469 O O . ILE A 1 183 ? 16.252 -7.616 -22.209 1.00 60.00 183 ILE A O 1
ATOM 1473 N N . ALA A 1 184 ? 15.965 -5.415 -21.727 1.00 55.78 184 ALA A N 1
ATOM 1474 C CA . ALA A 1 184 ? 16.218 -4.893 -23.068 1.00 55.78 184 ALA A CA 1
ATOM 1475 C C . ALA A 1 184 ? 17.703 -4.999 -23.445 1.00 55.78 184 ALA A C 1
ATOM 1477 O O . ALA A 1 184 ? 18.554 -4.863 -22.533 1.00 55.78 184 ALA A O 1
#

Sequence (184 aa):
SPLAQKPFLRVGNQHVLAAEAAPPSVHALTMLAYMPLFRTEHHDAMDRLHQHLSQALPRQDPVQLCGKKVMPQPHLVLGDLLPNRNVADADVPFALMWLELVARLGFLRRNENWSKLFDRFLDDRDRDGVWHPHKGMSVARSANSHVWPVYPLEESLSGDERWTDVTFRLGVIARVIGRTIEIA

Radius of gyration: 18.05 Å; chains: 1; bounding box: 41×40×54 Å

Foldseek 3Di:
DVCLVVQWDDDPPATEGDPPRDADFPVNLQVLLPVVVVCVVPVVVLVVNLVQQADDDDPHFHWHCDPNDIHGDNRGHRYHQPPDDVSCLVAVLVLLLVLLSCLSSVNQVVHPRSVVSLVVQQVCADPQSFHDDPDPDPARDDPDPSSVVQPDPDPDCDDSSSRVSVSVSSVSSCVSNPHDDDRD